Protein AF-U3TXW0-F1 (afdb_monomer)

pLDDT: mean 91.34, std 7.88, range [58.88, 98.5]

Foldseek 3Di:
DVLLVVLLVVLVVLLVVQVVCVVVVNHDPCLNVVSVVVSVVSVVVVVVVVVVVLVVQVVVCVVVVHPTDDDDDPDDDPLLLCLLPDFDADLVQQPQLVVQVVCCVVPPPPSNVVSLVVLRVLSVVLSVLLVVLVVVLVVLVVVLVVLVVQLVVLVCCVPPVVNHDSVSNVVSSVSNSVSVVVSVVSVVSSSVSSVSSCNSRSNNCVSVVQDQPQDPNDGHHD

Secondary structure (DSSP, 8-state):
-HHHHHHHHHHHHHHHHHHHHHHTTSS-HHHHHHHHHHHHHHHHHHHHHHHHHHHHHHHHHHHHT-S-------PPPGGGTTHHHHPPP-TTT-HHHHHHHHHHTTS-THHHHHHHHHHHHHHHHHHHHHHHHHHHHHHHHHHHHHHHHHHHHHHHIIIIIS-S-HHHHHHHHHHHHHHHHHHHHHHHHHHHHHHHHHHHHT-HHHHTT-TT-EETTEE---

Mean predicted aligned error: 5.78 Å

Radius of gyration: 25.07 Å; Cα contacts (8 Å, |Δi|>4): 205; chains: 1; bounding box: 58×26×70 Å

Structure (mmCIF, N/CA/C/O backbone):
data_AF-U3TXW0-F1
#
_entry.id   AF-U3TXW0-F1
#
loop_
_atom_site.group_PDB
_atom_site.id
_atom_site.type_symbol
_atom_site.label_atom_id
_atom_site.label_alt_id
_atom_site.label_comp_id
_atom_site.label_asym_id
_atom_site.label_entity_id
_atom_site.label_seq_id
_atom_site.pdbx_PDB_ins_code
_atom_site.Cartn_x
_atom_site.Cartn_y
_atom_site.Cartn_z
_atom_site.occupancy
_atom_site.B_iso_or_equiv
_atom_site.auth_seq_id
_atom_site.auth_comp_id
_atom_site.auth_asym_id
_atom_site.auth_atom_id
_atom_site.pdbx_PDB_model_num
ATOM 1 N N . MET A 1 1 ? -9.239 -1.341 -1.194 1.00 90.56 1 MET A N 1
ATOM 2 C CA . MET A 1 1 ? -10.640 -1.745 -0.936 1.00 90.56 1 MET A CA 1
ATOM 3 C C . MET A 1 1 ? -10.793 -2.518 0.363 1.00 90.56 1 MET A C 1
ATOM 5 O O . MET A 1 1 ? -11.417 -1.974 1.257 1.00 90.56 1 MET A O 1
ATOM 9 N N . LYS A 1 2 ? -10.197 -3.714 0.514 1.00 93.62 2 LYS A N 1
ATOM 10 C CA . LYS A 1 2 ? -10.373 -4.548 1.722 1.00 93.62 2 LYS A CA 1
ATOM 11 C C . LYS A 1 2 ? -10.120 -3.799 3.040 1.00 93.62 2 LYS A C 1
ATOM 13 O O . LYS A 1 2 ? -10.985 -3.800 3.895 1.00 93.62 2 LYS A O 1
ATOM 18 N N . ILE A 1 3 ? -9.003 -3.076 3.156 1.00 96.81 3 ILE A N 1
ATOM 19 C CA . ILE A 1 3 ? -8.670 -2.310 4.374 1.00 96.81 3 ILE A CA 1
ATOM 20 C C . ILE A 1 3 ? -9.749 -1.261 4.711 1.00 96.81 3 ILE A C 1
ATOM 22 O O . ILE A 1 3 ? -10.142 -1.152 5.863 1.00 96.81 3 ILE A O 1
ATOM 26 N N . ALA A 1 4 ? -10.279 -0.538 3.719 1.00 97.25 4 ALA A N 1
ATOM 27 C CA . ALA A 1 4 ? -11.351 0.441 3.938 1.00 97.25 4 ALA A CA 1
ATOM 28 C C . ALA A 1 4 ? -12.678 -0.221 4.350 1.00 97.25 4 ALA A C 1
ATOM 30 O O . ALA A 1 4 ? -13.396 0.302 5.196 1.00 97.25 4 ALA A O 1
ATOM 31 N N . GLN A 1 5 ? -12.986 -1.390 3.779 1.00 97.56 5 GLN A N 1
ATOM 32 C CA . GLN A 1 5 ? -14.159 -2.180 4.156 1.00 97.56 5 GLN A CA 1
ATOM 33 C C . GLN A 1 5 ? -14.047 -2.692 5.598 1.00 97.56 5 GLN A C 1
ATOM 35 O O . GLN A 1 5 ? -15.003 -2.598 6.367 1.00 97.56 5 GLN A O 1
ATOM 40 N N . ASP A 1 6 ? -12.869 -3.202 5.962 1.00 97.94 6 ASP A N 1
ATOM 41 C CA . ASP A 1 6 ? -12.565 -3.673 7.310 1.00 97.94 6 ASP A CA 1
ATOM 42 C C . ASP A 1 6 ? -12.688 -2.516 8.319 1.00 97.94 6 ASP A C 1
ATOM 44 O O . ASP A 1 6 ? -13.291 -2.705 9.371 1.00 97.94 6 ASP A O 1
ATOM 48 N N . GLN A 1 7 ? -12.200 -1.312 7.979 1.00 98.00 7 GLN A N 1
ATOM 49 C CA . GLN A 1 7 ? -12.297 -0.122 8.838 1.00 98.00 7 GLN A CA 1
ATOM 50 C C . GLN A 1 7 ? -13.744 0.276 9.092 1.00 98.00 7 GLN A C 1
ATOM 52 O O . GLN A 1 7 ? -14.144 0.482 10.235 1.00 98.00 7 GLN A O 1
ATOM 57 N N . LEU A 1 8 ? -14.541 0.357 8.025 1.00 98.06 8 LEU A N 1
ATOM 58 C CA . LEU A 1 8 ? -15.955 0.686 8.138 1.00 98.06 8 LEU A CA 1
ATOM 59 C C . LEU A 1 8 ? -16.691 -0.355 8.988 1.00 98.06 8 LEU A C 1
ATOM 61 O O . LEU A 1 8 ? -17.508 0.006 9.829 1.00 98.06 8 LEU A O 1
ATOM 65 N N . THR A 1 9 ? -16.378 -1.637 8.798 1.00 98.12 9 THR A N 1
ATOM 66 C CA . THR A 1 9 ? -16.984 -2.733 9.565 1.00 98.12 9 THR A CA 1
ATOM 67 C C . THR A 1 9 ? -16.633 -2.635 11.047 1.00 98.12 9 THR A C 1
ATOM 69 O O . THR A 1 9 ? -17.512 -2.784 11.892 1.00 98.12 9 THR A O 1
ATOM 72 N N . ALA A 1 10 ? -15.367 -2.376 11.374 1.00 96.25 10 ALA A N 1
ATOM 73 C CA . ALA A 1 10 ? -14.920 -2.272 12.755 1.00 96.25 10 ALA A CA 1
ATOM 74 C C . ALA A 1 10 ? -15.529 -1.053 13.466 1.00 96.25 10 ALA A C 1
ATOM 76 O O . ALA A 1 10 ? -16.100 -1.199 14.544 1.00 96.25 10 ALA A O 1
ATOM 77 N N . LEU A 1 11 ? -15.523 0.118 12.820 1.00 97.25 11 LEU A N 1
ATOM 78 C CA . LEU A 1 11 ? -16.162 1.323 13.357 1.00 97.25 11 LEU A CA 1
ATOM 79 C C . LEU A 1 11 ? -17.678 1.166 13.505 1.00 97.25 11 LEU A C 1
ATOM 81 O O . LEU A 1 11 ? -18.230 1.634 14.494 1.00 97.25 11 LEU A O 1
ATOM 85 N N . SER A 1 12 ? -18.345 0.478 12.572 1.00 97.38 12 SER A N 1
ATOM 86 C CA . SER A 1 12 ? -19.791 0.227 12.672 1.00 97.38 12 SER A CA 1
ATOM 87 C C . SER A 1 12 ? -20.127 -0.596 13.915 1.00 97.38 12 SER A C 1
ATOM 89 O O . SER A 1 12 ? -21.017 -0.213 14.664 1.00 97.38 12 SER A O 1
ATOM 91 N N . LYS A 1 13 ? -19.352 -1.654 14.198 1.00 95.44 13 LYS A N 1
ATOM 92 C CA . LYS A 1 13 ? -19.524 -2.469 15.414 1.00 95.44 13 LYS A CA 1
ATOM 93 C C . LYS A 1 13 ? -19.327 -1.656 16.694 1.00 95.44 13 LYS A C 1
ATOM 95 O O . LYS A 1 13 ? -20.088 -1.816 17.642 1.00 95.44 13 LYS A O 1
ATOM 100 N N . ILE A 1 14 ? -18.314 -0.786 16.721 1.00 94.19 14 ILE A N 1
ATOM 101 C CA . ILE A 1 14 ? -18.078 0.114 17.858 1.00 94.19 14 ILE A CA 1
ATOM 102 C C . ILE A 1 14 ? -19.248 1.100 18.009 1.00 94.19 14 ILE A C 1
ATOM 104 O O . ILE A 1 14 ? -19.693 1.353 19.124 1.00 94.19 14 ILE A O 1
ATOM 108 N N . GLY A 1 15 ? -19.780 1.617 16.898 1.00 94.56 15 GLY A N 1
ATOM 109 C CA . GLY A 1 15 ? -20.927 2.527 16.891 1.00 94.56 15 GLY A CA 1
ATOM 110 C C . GLY A 1 15 ? -22.220 1.891 17.390 1.00 94.56 15 GLY A C 1
ATOM 111 O O . GLY A 1 15 ? -22.927 2.514 18.176 1.00 94.56 15 GLY A O 1
ATOM 112 N N . ASP A 1 16 ? -22.512 0.652 16.988 1.00 94.25 16 ASP A N 1
ATOM 113 C CA . ASP A 1 16 ? -23.687 -0.091 17.465 1.00 94.25 16 ASP A CA 1
ATOM 114 C C . ASP A 1 16 ? -23.653 -0.246 18.989 1.00 94.25 16 ASP A C 1
ATOM 116 O O . ASP A 1 16 ? -24.626 0.059 19.678 1.00 94.25 16 ASP A O 1
ATOM 120 N N . LEU A 1 17 ? -22.491 -0.622 19.522 1.00 91.94 17 LEU A N 1
ATOM 121 C CA . LEU A 1 17 ? -22.266 -0.736 20.956 1.00 91.94 17 LEU A CA 1
ATOM 122 C C . LEU A 1 17 ? -22.384 0.615 21.681 1.00 91.94 17 LEU A C 1
ATOM 124 O O . LEU A 1 17 ? -22.991 0.692 22.748 1.00 91.94 17 LEU A O 1
ATOM 128 N N . ALA A 1 18 ? -21.796 1.678 21.127 1.00 91.31 18 ALA A N 1
ATOM 129 C CA . ALA A 1 18 ? -21.840 3.008 21.728 1.00 91.31 18 ALA A CA 1
ATOM 130 C C . ALA A 1 18 ? -23.278 3.547 21.814 1.00 91.31 18 ALA A C 1
ATOM 132 O O . ALA A 1 18 ? -23.652 4.122 22.837 1.00 91.31 18 ALA A O 1
ATOM 133 N N . ARG A 1 19 ? -24.096 3.315 20.776 1.00 93.06 19 ARG A N 1
ATOM 134 C CA . ARG A 1 19 ? -25.529 3.646 20.773 1.00 93.06 19 ARG A CA 1
ATOM 135 C C . ARG A 1 19 ? -26.300 2.843 21.807 1.00 93.06 19 ARG A C 1
ATOM 137 O O . ARG A 1 19 ? -26.992 3.444 22.619 1.00 93.06 19 ARG A O 1
ATOM 144 N N . GLN A 1 20 ? -26.116 1.524 21.834 1.00 93.00 20 GLN A N 1
ATOM 145 C CA . GLN A 1 20 ? -26.787 0.665 22.808 1.00 93.00 20 GLN A CA 1
ATOM 146 C C . GLN A 1 20 ? -26.505 1.129 24.245 1.00 93.00 20 GLN A C 1
ATOM 148 O O . GLN A 1 20 ? -27.422 1.337 25.034 1.00 93.00 20 GLN A O 1
ATOM 153 N N . ARG A 1 21 ? -25.236 1.385 24.580 1.00 90.69 21 ARG A N 1
ATOM 154 C CA . ARG A 1 21 ? -24.867 1.876 25.914 1.00 90.69 21 ARG A CA 1
ATOM 155 C C . ARG A 1 21 ? -25.435 3.259 26.211 1.00 90.69 21 ARG A C 1
ATOM 157 O O . ARG A 1 21 ? -25.703 3.559 27.369 1.00 90.69 21 ARG A O 1
ATOM 164 N N . ASN A 1 22 ? -25.586 4.118 25.205 1.00 91.38 22 ASN A N 1
ATOM 165 C CA . ASN A 1 22 ? -26.225 5.415 25.388 1.00 91.38 22 ASN A CA 1
ATOM 166 C C . ASN A 1 22 ? -27.723 5.271 25.698 1.00 91.38 22 ASN A C 1
ATOM 168 O O . ASN A 1 22 ? -28.202 5.913 26.630 1.00 91.38 22 ASN A O 1
ATOM 172 N N . GLU A 1 23 ? -28.427 4.397 24.978 1.00 93.19 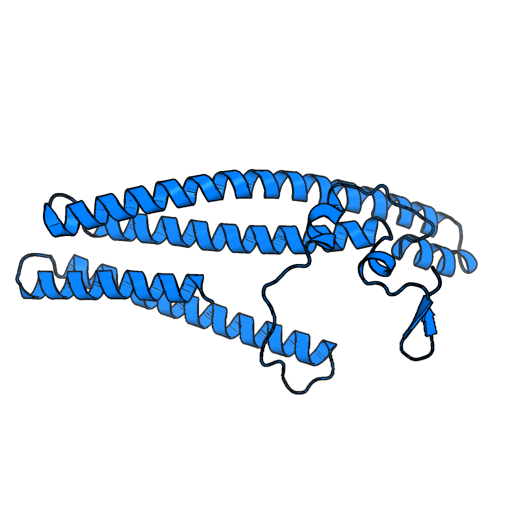23 GLU A N 1
ATOM 173 C CA . GLU A 1 23 ? -29.840 4.073 25.218 1.00 93.19 23 GLU A CA 1
ATOM 174 C C . GLU A 1 23 ? -30.058 3.454 26.609 1.00 93.19 23 GLU A C 1
ATOM 176 O O . GLU A 1 23 ? -31.046 3.749 27.277 1.00 93.19 23 GLU A O 1
ATOM 181 N N . GLU A 1 24 ? -29.093 2.666 27.088 1.00 92.44 24 GLU A N 1
ATOM 182 C CA . GLU A 1 24 ? -29.060 2.095 28.442 1.00 92.44 24 GLU A CA 1
ATOM 183 C C . GLU A 1 24 ? -28.613 3.103 29.527 1.00 92.44 24 GLU A C 1
ATOM 185 O O . GLU A 1 24 ? -28.569 2.766 30.710 1.00 92.44 24 GLU A O 1
ATOM 190 N N . GLY A 1 25 ? -28.255 4.340 29.158 1.00 89.25 25 GLY A N 1
ATOM 191 C CA . GLY A 1 25 ? -27.769 5.376 30.082 1.00 89.25 25 GLY A CA 1
ATOM 192 C C . GLY A 1 25 ? -26.336 5.164 30.599 1.00 89.25 25 GLY A C 1
ATOM 193 O O . GLY A 1 25 ? -25.880 5.892 31.479 1.00 89.25 25 GLY A O 1
ATOM 194 N N . ALA A 1 26 ? -25.608 4.191 30.050 1.00 85.94 26 ALA A N 1
ATOM 195 C CA . ALA A 1 26 ? -24.251 3.793 30.428 1.00 85.94 26 ALA A CA 1
ATOM 196 C C . ALA A 1 26 ? -23.133 4.463 29.597 1.00 85.94 26 ALA A C 1
ATOM 198 O O . ALA A 1 26 ? -21.948 4.171 29.805 1.00 85.94 26 ALA A O 1
ATOM 199 N N . ALA A 1 27 ? -23.485 5.319 28.632 1.00 85.56 27 ALA A N 1
ATOM 200 C CA . ALA A 1 27 ? -22.563 6.123 27.825 1.00 85.56 27 ALA A CA 1
ATOM 201 C C . ALA A 1 27 ? -23.184 7.472 27.428 1.00 85.56 27 ALA A C 1
ATOM 203 O O . ALA A 1 27 ? -24.406 7.641 27.419 1.00 85.56 27 ALA A O 1
ATOM 204 N N . SER A 1 28 ? -22.345 8.447 27.072 1.00 89.06 28 SER A N 1
ATOM 205 C CA . SER A 1 28 ? -22.815 9.785 26.705 1.00 89.06 28 SER A CA 1
ATOM 206 C C . SER A 1 28 ? -23.303 9.856 25.25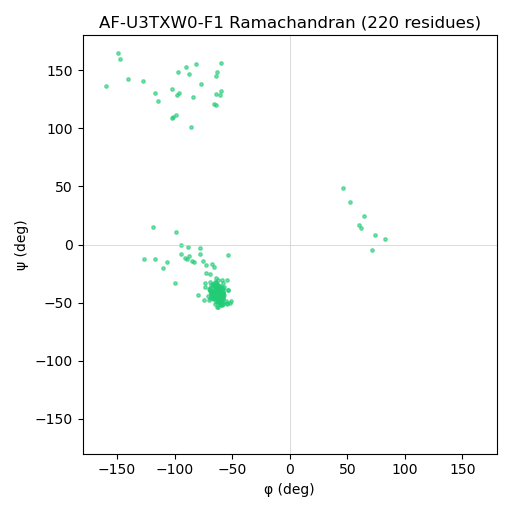2 1.00 89.06 28 SER A C 1
ATOM 208 O O . SER A 1 28 ? -22.844 9.111 24.389 1.00 89.06 28 SER A O 1
ATOM 210 N N . LEU A 1 29 ? -24.189 10.810 24.944 1.00 91.06 29 LEU A N 1
ATOM 211 C CA . LEU A 1 29 ? -24.600 11.075 23.555 1.00 91.06 29 LEU A CA 1
ATOM 212 C C . LEU A 1 29 ? -23.414 11.566 22.700 1.00 91.06 29 LEU A C 1
ATOM 214 O O . LEU A 1 29 ? -23.350 11.327 21.493 1.00 91.06 29 LEU A O 1
ATOM 218 N N . SER A 1 30 ? -22.450 12.233 23.339 1.00 91.12 30 SER A N 1
ATOM 219 C CA . SER A 1 30 ? -21.196 12.660 22.711 1.00 91.12 30 SER A CA 1
ATOM 220 C C . SER A 1 30 ? -20.404 11.466 22.170 1.00 91.12 30 SER A C 1
ATOM 222 O O . SER A 1 30 ? -19.931 11.508 21.040 1.00 91.12 30 SER A O 1
ATOM 224 N N . ASP A 1 31 ? -20.325 10.370 22.925 1.00 90.50 31 ASP A N 1
ATOM 225 C CA . ASP A 1 31 ? -19.631 9.150 22.500 1.00 90.50 31 ASP A CA 1
ATOM 226 C C . ASP A 1 31 ? -20.265 8.537 21.238 1.00 90.50 31 ASP A C 1
ATOM 228 O O . ASP A 1 31 ? -19.560 8.179 20.287 1.00 90.50 31 ASP A O 1
ATOM 232 N N . ALA A 1 32 ? -21.601 8.476 21.191 1.00 90.94 32 ALA A N 1
ATOM 233 C CA . ALA A 1 32 ? -22.340 7.978 20.031 1.00 90.94 32 ALA A CA 1
ATOM 234 C C . ALA A 1 32 ? -22.096 8.860 18.793 1.00 90.94 32 ALA A C 1
ATOM 236 O O . ALA A 1 32 ? -21.617 8.384 17.763 1.00 90.94 32 ALA A O 1
ATOM 237 N N . THR A 1 33 ? -22.325 10.169 18.923 1.00 94.56 33 THR A N 1
ATOM 238 C CA . THR A 1 33 ? -22.168 11.129 17.814 1.00 94.56 33 THR A CA 1
ATOM 239 C C . THR A 1 33 ? -20.729 11.245 17.299 1.00 94.56 33 THR A C 1
ATOM 241 O O . THR A 1 33 ? -20.515 11.366 16.091 1.00 94.56 33 THR A O 1
ATOM 244 N N . GLN A 1 34 ? -19.719 11.149 18.170 1.00 93.50 34 GLN A N 1
ATOM 245 C CA . GLN A 1 34 ? -18.313 11.105 17.752 1.00 93.50 34 GLN A CA 1
ATOM 246 C C . GLN A 1 34 ? -17.987 9.847 16.944 1.00 93.50 34 GLN A C 1
ATOM 248 O O . GLN A 1 34 ? -17.201 9.903 15.993 1.00 93.50 34 GLN A O 1
ATOM 253 N N . THR A 1 35 ? -18.576 8.710 17.313 1.00 94.44 35 THR A N 1
ATOM 254 C CA . THR A 1 35 ? -18.380 7.452 16.586 1.00 94.44 35 THR A CA 1
ATOM 255 C C . THR A 1 35 ? -19.024 7.514 15.207 1.00 94.44 35 THR A C 1
ATOM 257 O O . THR A 1 35 ? -18.386 7.149 14.218 1.00 94.44 35 THR A O 1
ATOM 260 N N . ASP A 1 36 ? -20.233 8.068 15.118 1.00 96.19 36 ASP A N 1
ATOM 261 C CA . ASP A 1 36 ? -20.941 8.267 13.850 1.00 96.19 36 ASP A CA 1
ATOM 262 C C . ASP A 1 36 ? -20.154 9.156 12.883 1.00 96.19 36 ASP A C 1
ATOM 264 O O . ASP A 1 36 ? -19.997 8.811 11.709 1.00 96.19 36 ASP A O 1
ATOM 268 N N . ALA A 1 37 ? -19.541 10.236 13.377 1.00 97.00 37 ALA A N 1
ATOM 269 C CA . ALA A 1 37 ? -18.664 11.074 12.561 1.00 97.00 37 ALA A CA 1
ATOM 270 C C . ALA A 1 37 ? -17.485 10.283 11.953 1.00 97.00 37 ALA A C 1
ATOM 272 O O . ALA A 1 37 ? -17.113 10.496 10.795 1.00 97.00 37 ALA A O 1
ATOM 273 N N . ARG A 1 38 ? -16.906 9.329 12.697 1.00 97.56 38 ARG A N 1
ATOM 274 C CA . ARG A 1 38 ? -15.822 8.465 12.191 1.00 97.56 38 ARG A CA 1
ATOM 275 C C . ARG A 1 38 ? -16.324 7.420 11.197 1.00 97.56 38 ARG A C 1
ATOM 277 O O . ARG A 1 38 ? -15.622 7.146 10.223 1.00 97.56 38 ARG A O 1
ATOM 284 N N . ILE A 1 39 ? -17.519 6.865 11.407 1.00 98.38 39 ILE A N 1
ATOM 285 C CA . ILE A 1 39 ? -18.169 5.944 10.460 1.00 98.38 39 ILE A CA 1
ATOM 286 C C . ILE A 1 39 ? -18.375 6.641 9.113 1.00 98.38 39 ILE A C 1
ATOM 288 O O . ILE A 1 39 ? -17.981 6.096 8.080 1.00 98.38 39 ILE A O 1
ATOM 292 N N . GLU A 1 40 ? -18.907 7.864 9.111 1.00 98.06 40 GLU A N 1
ATOM 293 C CA . GLU A 1 40 ? -19.121 8.631 7.878 1.00 98.06 40 GLU A CA 1
ATOM 294 C C . GLU A 1 40 ? -17.802 9.037 7.201 1.00 98.06 40 GLU A C 1
ATOM 296 O O . GLU A 1 40 ? -17.676 8.986 5.969 1.00 98.06 40 GLU A O 1
ATOM 301 N N . GLY A 1 41 ? -16.759 9.313 7.990 1.00 97.88 41 GLY A N 1
ATOM 302 C CA . GLY A 1 41 ? -15.392 9.450 7.485 1.00 97.88 41 GLY A CA 1
ATOM 303 C C . GLY A 1 41 ? -14.901 8.188 6.764 1.00 97.88 41 GLY A C 1
ATOM 304 O O . GLY A 1 41 ? -14.459 8.256 5.614 1.00 97.88 41 GLY A O 1
ATOM 305 N N . ALA A 1 42 ? -15.042 7.013 7.384 1.00 98.00 42 ALA A N 1
ATOM 306 C CA . ALA A 1 42 ? -14.647 5.739 6.781 1.00 98.00 42 ALA A CA 1
ATOM 307 C C . ALA A 1 42 ? -15.470 5.400 5.525 1.00 98.00 42 ALA A C 1
ATOM 309 O O . ALA A 1 42 ? -14.932 4.881 4.541 1.00 98.00 42 ALA A O 1
ATOM 310 N N . ARG A 1 43 ? -16.763 5.743 5.514 1.00 98.31 43 ARG A N 1
ATOM 311 C CA . ARG A 1 43 ? -17.663 5.585 4.361 1.00 98.31 43 ARG A CA 1
ATOM 312 C C . ARG A 1 43 ? -17.215 6.458 3.181 1.00 98.31 43 ARG A C 1
ATOM 314 O O . ARG A 1 43 ? -17.182 6.000 2.032 1.00 98.31 43 ARG A O 1
ATOM 321 N N . THR A 1 44 ? -16.765 7.678 3.472 1.00 98.25 44 THR A N 1
ATOM 322 C CA . THR A 1 44 ? -16.145 8.580 2.491 1.00 98.25 44 THR A CA 1
ATOM 323 C C . THR A 1 44 ? -14.855 7.982 1.928 1.00 98.25 44 THR A C 1
ATOM 325 O O . THR A 1 44 ? -14.699 7.885 0.709 1.00 98.25 44 THR A O 1
ATOM 328 N N . THR A 1 45 ? -13.953 7.502 2.789 1.00 96.56 45 THR A N 1
ATOM 329 C CA . THR A 1 45 ? -12.704 6.846 2.372 1.00 96.56 45 THR A CA 1
ATOM 330 C C . THR A 1 45 ? -12.964 5.627 1.481 1.00 96.56 45 THR A C 1
ATOM 332 O O . THR A 1 45 ? -12.325 5.470 0.438 1.00 96.56 45 THR A O 1
ATOM 335 N N . LEU A 1 46 ? -13.935 4.778 1.832 1.00 97.50 46 LEU A N 1
ATOM 336 C CA . LEU A 1 46 ? -14.324 3.626 1.013 1.00 97.50 46 LEU A CA 1
ATOM 337 C C . LEU A 1 46 ? -14.779 4.055 -0.390 1.00 97.50 46 LEU A C 1
ATOM 339 O O . LEU A 1 46 ? -14.337 3.482 -1.389 1.00 97.50 46 LEU A O 1
ATOM 343 N N . THR A 1 47 ? -15.605 5.097 -0.467 1.00 97.88 47 THR A N 1
ATOM 344 C CA . THR A 1 47 ? -16.101 5.652 -1.734 1.00 97.88 47 THR A CA 1
ATOM 345 C C . THR A 1 47 ? -14.958 6.199 -2.596 1.00 97.88 47 THR A C 1
ATOM 347 O O . THR A 1 47 ? -14.892 5.916 -3.795 1.00 97.88 47 THR A O 1
ATOM 350 N N . GLN A 1 48 ? -13.997 6.908 -1.997 1.00 96.69 48 GLN A N 1
ATOM 351 C CA . GLN A 1 48 ? -12.809 7.414 -2.696 1.00 96.69 48 GLN A CA 1
ATOM 352 C C . GLN A 1 48 ? -11.944 6.282 -3.274 1.00 96.69 48 GLN A C 1
ATOM 354 O O . GLN A 1 48 ? -11.484 6.361 -4.422 1.00 96.69 48 GLN A O 1
ATOM 359 N N . TYR A 1 49 ? -11.743 5.199 -2.518 1.00 95.19 49 TYR A N 1
ATOM 360 C CA . TYR A 1 49 ? -11.009 4.034 -3.015 1.00 95.19 49 TYR A CA 1
ATOM 361 C C . TYR A 1 49 ? -11.771 3.285 -4.110 1.00 95.19 49 TYR A C 1
ATOM 363 O O . TYR A 1 49 ? -11.140 2.813 -5.058 1.00 95.19 49 TYR A O 1
ATOM 371 N N . GLN A 1 50 ? -13.103 3.217 -4.036 1.00 95.62 50 GLN A N 1
ATOM 372 C CA . GLN A 1 50 ? -13.920 2.626 -5.096 1.00 95.62 50 GLN A CA 1
ATOM 373 C C . GLN A 1 50 ? -13.803 3.428 -6.398 1.00 95.62 50 GLN A C 1
ATOM 375 O O . GLN A 1 50 ? -13.579 2.851 -7.464 1.00 95.62 50 GLN A O 1
ATOM 380 N N . ALA A 1 51 ? -13.889 4.757 -6.315 1.00 96.38 51 ALA A N 1
ATOM 381 C CA . ALA A 1 51 ? -13.699 5.638 -7.464 1.00 96.38 51 ALA A CA 1
ATOM 382 C C . ALA A 1 51 ? -12.294 5.483 -8.070 1.00 96.38 51 ALA A C 1
ATOM 384 O O . ALA A 1 51 ? -12.144 5.385 -9.289 1.00 96.38 51 ALA A O 1
ATOM 385 N N . SER A 1 52 ? -11.266 5.383 -7.223 1.00 94.25 52 SER A N 1
ATOM 386 C CA . SER A 1 52 ? -9.888 5.153 -7.668 1.00 94.25 52 SER A CA 1
ATOM 387 C C . SER A 1 52 ? -9.732 3.799 -8.363 1.00 94.25 52 SER A C 1
ATOM 389 O O . SER A 1 52 ? -9.133 3.732 -9.431 1.00 94.25 52 SER A O 1
ATOM 391 N N . LEU A 1 53 ? -10.315 2.724 -7.821 1.00 93.12 53 LEU A N 1
ATOM 392 C CA . LEU A 1 53 ? -10.308 1.403 -8.456 1.00 93.12 53 LEU A CA 1
ATOM 393 C C . LEU A 1 53 ? -10.978 1.433 -9.835 1.00 93.12 53 LEU A C 1
ATOM 395 O O . LEU A 1 53 ? -10.444 0.866 -10.788 1.00 93.12 53 LEU A O 1
ATOM 399 N N . ASN A 1 54 ? -12.126 2.102 -9.948 1.00 93.69 54 ASN A N 1
ATOM 400 C CA . ASN A 1 54 ? -12.828 2.251 -11.221 1.00 93.69 54 ASN A CA 1
ATOM 401 C C . ASN A 1 54 ? -11.961 2.997 -12.244 1.00 93.69 54 ASN A C 1
ATOM 403 O O . ASN A 1 54 ? -11.845 2.549 -13.384 1.00 93.69 54 ASN A O 1
ATOM 407 N N . ARG A 1 55 ? -11.283 4.071 -11.818 1.00 94.75 55 ARG A N 1
ATOM 408 C CA . ARG A 1 55 ? -10.334 4.817 -12.655 1.00 94.75 55 ARG A CA 1
ATOM 409 C C . ARG A 1 55 ? -9.194 3.924 -13.144 1.00 94.75 55 ARG A C 1
ATOM 411 O O . ARG A 1 55 ? -8.974 3.841 -14.345 1.00 94.75 55 ARG A O 1
ATOM 418 N N . TRP A 1 56 ? -8.514 3.210 -12.246 1.00 93.75 56 TRP A N 1
ATOM 419 C CA . TRP A 1 56 ? -7.395 2.334 -12.615 1.00 93.75 56 TRP A CA 1
ATOM 420 C C . TRP A 1 56 ? -7.817 1.193 -13.547 1.00 93.75 56 TRP A C 1
ATOM 422 O O . TRP A 1 56 ? -7.082 0.850 -14.470 1.00 93.75 56 TRP A O 1
ATOM 432 N N . ARG A 1 57 ? -9.020 0.636 -13.360 1.00 94.38 57 ARG A N 1
ATOM 433 C CA . ARG A 1 57 ? -9.584 -0.366 -14.277 1.00 94.38 57 ARG A CA 1
ATOM 434 C C . ARG A 1 57 ? -9.868 0.205 -15.660 1.00 94.38 57 ARG A C 1
ATOM 436 O O . ARG A 1 57 ? -9.596 -0.483 -16.636 1.00 94.38 57 ARG A O 1
ATOM 443 N N . ALA A 1 58 ? -10.382 1.431 -15.750 1.00 94.38 58 ALA A N 1
ATOM 444 C CA . ALA A 1 58 ? -10.606 2.102 -17.028 1.00 94.38 58 ALA A CA 1
ATOM 445 C C . ALA A 1 58 ? -9.282 2.402 -17.749 1.00 94.38 58 ALA A C 1
ATOM 447 O O . ALA A 1 58 ? -9.155 2.123 -18.939 1.00 94.38 58 ALA A O 1
ATOM 448 N N . THR A 1 59 ? -8.266 2.877 -17.021 1.00 95.69 59 THR A N 1
ATOM 449 C CA . THR A 1 59 ? -6.914 3.068 -17.565 1.00 95.69 59 THR A CA 1
ATOM 450 C C . THR A 1 59 ? -6.340 1.756 -18.101 1.00 95.69 59 THR A C 1
ATOM 452 O O . THR A 1 59 ? -5.856 1.710 -19.228 1.00 95.69 59 THR A O 1
ATOM 455 N N . LEU A 1 60 ? -6.446 0.665 -17.335 1.00 94.62 60 LEU A N 1
ATOM 456 C CA . LEU A 1 60 ? -5.972 -0.648 -17.772 1.00 94.62 60 LEU A CA 1
ATOM 457 C C . LEU A 1 60 ? -6.759 -1.177 -18.981 1.00 94.62 60 LEU A C 1
ATOM 459 O O . LEU A 1 60 ? -6.164 -1.727 -19.899 1.00 94.62 60 LEU A O 1
ATOM 463 N N . ALA A 1 61 ? -8.080 -0.991 -19.004 1.00 94.50 61 ALA A N 1
ATOM 464 C CA . ALA A 1 61 ? -8.922 -1.366 -20.138 1.00 94.50 61 ALA A CA 1
ATOM 465 C C . ALA A 1 61 ? -8.480 -0.649 -21.425 1.00 94.50 61 ALA A C 1
ATOM 467 O O . ALA A 1 61 ? -8.351 -1.296 -22.462 1.00 94.50 61 ALA A O 1
ATOM 468 N N . SER A 1 62 ? -8.145 0.643 -21.327 1.00 95.12 62 SER A N 1
ATOM 469 C CA . SER A 1 62 ? -7.582 1.430 -22.431 1.00 95.12 62 SER A CA 1
ATOM 470 C C . SER A 1 62 ? -6.254 0.853 -22.932 1.00 95.12 62 SER A C 1
ATOM 472 O O . SER A 1 62 ? -6.103 0.617 -24.129 1.00 95.12 62 SER A O 1
ATOM 474 N N . TYR A 1 63 ? -5.320 0.522 -22.031 1.00 93.56 63 TYR A N 1
ATOM 475 C CA . TYR A 1 63 ? -4.040 -0.088 -22.419 1.00 93.56 63 TYR A CA 1
ATOM 476 C C . TYR A 1 63 ? -4.180 -1.471 -23.062 1.00 93.56 63 TYR A C 1
ATOM 478 O O . TYR A 1 63 ? -3.383 -1.823 -23.927 1.00 93.56 63 TYR A O 1
ATOM 486 N N . LEU A 1 64 ? -5.181 -2.254 -22.657 1.00 92.62 64 LEU A N 1
ATOM 487 C CA . LEU A 1 64 ? -5.431 -3.591 -23.203 1.00 92.62 64 LEU A CA 1
ATOM 488 C C . LEU A 1 64 ? -6.323 -3.579 -24.456 1.00 92.62 64 LEU A C 1
ATOM 490 O O . LEU A 1 64 ? -6.494 -4.622 -25.085 1.00 92.62 64 LEU A O 1
ATOM 494 N N . GLY A 1 65 ? -6.926 -2.438 -24.805 1.00 93.31 65 GLY A N 1
ATOM 495 C CA . GLY A 1 65 ? -7.950 -2.360 -25.851 1.00 93.31 65 GLY A CA 1
ATOM 496 C C . GLY A 1 65 ? -9.225 -3.138 -25.506 1.00 93.31 65 GLY A C 1
ATOM 497 O O . GLY A 1 65 ? -9.936 -3.600 -26.396 1.00 93.31 65 GLY A O 1
ATOM 498 N N . TRP A 1 66 ? -9.501 -3.344 -24.217 1.00 93.38 66 TRP A N 1
ATOM 499 C CA . TRP A 1 66 ? -10.671 -4.085 -23.746 1.00 93.38 66 TRP A CA 1
ATOM 500 C C . TRP A 1 66 ? -11.805 -3.131 -23.375 1.00 93.38 66 TRP A C 1
ATOM 502 O O . TRP A 1 66 ? -11.548 -2.048 -22.853 1.00 93.38 66 TRP A O 1
ATOM 512 N N . PRO A 1 67 ? -13.075 -3.538 -23.547 1.00 90.25 67 PRO A N 1
ATOM 513 C CA . PRO A 1 67 ? -14.205 -2.706 -23.146 1.00 90.25 67 PRO A CA 1
ATOM 514 C C . PRO A 1 67 ? -14.318 -2.573 -21.620 1.00 90.25 67 PRO A C 1
ATOM 516 O O . PRO A 1 67 ? -14.777 -1.551 -21.116 1.00 90.25 67 PRO A O 1
ATOM 519 N N . LEU A 1 68 ? -13.921 -3.606 -20.866 1.00 92.00 68 LEU A N 1
ATOM 520 C CA . LEU A 1 68 ? -14.015 -3.620 -19.408 1.00 92.00 68 LEU A CA 1
ATOM 521 C C . LEU A 1 68 ? -13.065 -4.647 -18.784 1.00 92.00 68 LEU A C 1
ATOM 523 O O . LEU A 1 68 ? -13.046 -5.812 -19.179 1.00 92.00 68 LEU A O 1
ATOM 527 N N . VAL A 1 69 ? -12.374 -4.249 -17.714 1.00 91.38 69 VAL A N 1
ATOM 528 C CA . VAL A 1 69 ? -11.608 -5.160 -16.850 1.00 91.38 69 VAL A CA 1
ATOM 529 C C . VAL A 1 69 ? -12.399 -5.444 -15.571 1.00 91.38 69 VAL A C 1
ATOM 531 O O . VAL A 1 69 ? -12.538 -4.577 -14.707 1.00 91.38 69 VAL A O 1
ATOM 534 N N . LYS A 1 70 ? -12.913 -6.674 -15.427 1.00 86.25 70 LYS A N 1
ATOM 535 C CA . LYS A 1 70 ? -13.733 -7.073 -14.264 1.00 86.25 70 LYS A CA 1
ATOM 536 C C . LYS A 1 70 ? -12.904 -7.399 -13.017 1.00 86.25 70 LYS A C 1
ATOM 538 O O . LYS A 1 70 ? -13.268 -6.994 -11.913 1.00 86.25 70 LYS A O 1
ATOM 543 N N . LYS A 1 71 ? -11.795 -8.129 -13.170 1.00 86.50 71 LYS A N 1
ATOM 544 C CA . LYS A 1 71 ? -10.947 -8.582 -12.057 1.00 86.50 71 LYS A CA 1
ATOM 545 C C . LYS A 1 71 ? -9.472 -8.477 -12.431 1.00 86.50 71 LYS A C 1
ATOM 547 O O . LYS A 1 71 ? -9.101 -8.762 -13.562 1.00 86.50 71 LYS A O 1
ATOM 552 N N . VAL A 1 72 ? -8.662 -8.091 -11.451 1.00 87.44 72 VAL A N 1
ATOM 553 C CA . VAL A 1 72 ? -7.198 -8.094 -11.503 1.00 87.44 72 VAL A CA 1
ATOM 554 C C . VAL A 1 72 ? -6.723 -8.854 -10.269 1.00 87.44 72 VAL A C 1
ATOM 556 O O . VAL A 1 72 ? -7.355 -8.760 -9.216 1.00 87.44 72 VAL A O 1
ATOM 559 N N . SER A 1 73 ? -5.679 -9.667 -10.415 1.00 88.12 73 SER A N 1
ATOM 560 C CA . SER A 1 73 ? -5.071 -10.370 -9.285 1.00 88.12 73 SER A CA 1
ATOM 561 C C . SER A 1 73 ? -4.191 -9.414 -8.481 1.00 88.12 73 SER A C 1
ATOM 563 O O . SER A 1 73 ? -3.426 -8.653 -9.066 1.00 88.12 73 SER A O 1
ATOM 565 N N . ASP A 1 74 ? -4.248 -9.498 -7.151 1.00 85.38 74 ASP A N 1
ATOM 566 C CA . ASP A 1 74 ? -3.339 -8.755 -6.263 1.00 85.38 74 ASP A CA 1
ATOM 567 C C . ASP A 1 74 ? -1.941 -9.405 -6.165 1.00 85.38 74 ASP A C 1
ATOM 569 O O . ASP A 1 74 ? -1.021 -8.832 -5.559 1.00 85.38 74 ASP A O 1
ATOM 573 N N . ALA A 1 75 ? -1.785 -10.607 -6.737 1.00 88.88 75 ALA A N 1
ATOM 574 C CA . ALA A 1 75 ? -0.544 -11.367 -6.730 1.00 88.88 75 ALA A CA 1
ATOM 575 C C . ALA A 1 75 ? 0.536 -10.642 -7.538 1.00 88.88 75 ALA A C 1
ATOM 577 O O . ALA A 1 75 ? 0.386 -10.401 -8.735 1.00 88.88 75 ALA A O 1
ATOM 578 N N . PHE A 1 76 ? 1.643 -10.328 -6.872 1.00 90.06 76 PHE A N 1
ATOM 579 C CA . PHE A 1 76 ? 2.836 -9.812 -7.523 1.00 90.06 76 PHE A CA 1
ATOM 580 C C . PHE A 1 76 ? 3.807 -10.973 -7.778 1.00 90.06 76 PHE A C 1
ATOM 582 O O . PHE A 1 76 ? 4.050 -11.743 -6.843 1.00 90.06 76 PHE A O 1
ATOM 589 N N . PRO A 1 77 ? 4.346 -11.140 -8.999 1.00 91.12 77 PRO A N 1
ATOM 590 C CA . PRO A 1 77 ? 5.176 -12.296 -9.314 1.00 91.12 77 PRO A CA 1
ATOM 591 C C . PRO A 1 77 ? 6.435 -12.356 -8.430 1.00 91.12 77 PRO A C 1
ATOM 593 O O . PRO A 1 77 ? 7.182 -11.374 -8.375 1.00 91.12 77 PRO A O 1
ATOM 596 N N . PRO A 1 78 ? 6.724 -13.496 -7.767 1.00 88.19 78 PRO A N 1
ATOM 597 C CA . PRO A 1 78 ? 7.889 -13.628 -6.891 1.00 88.19 78 PRO A CA 1
ATOM 598 C C . PRO A 1 78 ? 9.219 -13.348 -7.594 1.00 88.19 78 PRO A C 1
ATOM 600 O O . PRO A 1 78 ? 10.118 -12.774 -6.983 1.00 88.19 78 PRO A O 1
ATOM 603 N N . SER A 1 79 ? 9.328 -13.676 -8.883 1.00 86.94 79 SER A N 1
ATOM 604 C CA . SER A 1 79 ? 10.512 -13.396 -9.705 1.00 86.94 79 SER A CA 1
ATOM 605 C C . SER A 1 79 ? 10.862 -11.908 -9.775 1.00 86.94 79 SER A C 1
ATOM 607 O O . SER A 1 79 ? 12.037 -11.567 -9.866 1.00 86.94 79 SER A O 1
ATOM 609 N N . LEU A 1 80 ? 9.869 -11.016 -9.681 1.00 90.81 80 LEU A N 1
ATOM 610 C CA . LEU A 1 80 ? 10.076 -9.570 -9.771 1.00 90.81 80 LEU A CA 1
ATOM 611 C C . LEU A 1 80 ? 10.359 -8.934 -8.404 1.00 90.81 80 LEU A C 1
ATOM 613 O O . LEU A 1 80 ? 10.800 -7.796 -8.344 1.00 90.81 80 LEU A O 1
ATOM 617 N N . THR A 1 81 ? 10.140 -9.640 -7.288 1.00 89.62 81 THR A N 1
ATOM 618 C CA . THR A 1 81 ? 10.263 -9.062 -5.929 1.00 89.62 81 THR A CA 1
ATOM 619 C C . THR A 1 81 ? 11.677 -8.636 -5.546 1.00 89.62 81 THR A C 1
ATOM 621 O O . THR A 1 81 ? 11.841 -7.857 -4.611 1.00 89.62 81 THR A O 1
ATOM 624 N N . ARG A 1 82 ? 12.696 -9.151 -6.243 1.00 88.12 82 ARG A N 1
ATOM 625 C CA . ARG A 1 82 ? 14.113 -8.905 -5.944 1.00 88.12 82 ARG A CA 1
ATOM 626 C C . ARG A 1 82 ? 14.859 -8.216 -7.084 1.00 88.12 82 ARG A C 1
ATOM 628 O O . ARG A 1 82 ? 16.085 -8.203 -7.060 1.00 88.12 82 ARG A O 1
ATOM 635 N N . ALA A 1 83 ? 14.159 -7.636 -8.054 1.00 91.62 83 ALA A N 1
ATOM 636 C CA . ALA A 1 83 ? 14.775 -6.944 -9.182 1.00 91.62 83 ALA A CA 1
ATOM 637 C C . ALA A 1 83 ? 15.788 -5.864 -8.760 1.00 91.62 83 ALA A C 1
ATOM 639 O O . ALA A 1 83 ? 16.867 -5.765 -9.340 1.00 91.62 83 ALA A O 1
ATOM 640 N N . CYS A 1 84 ? 15.500 -5.104 -7.701 1.00 93.00 84 CYS A N 1
ATOM 641 C CA . CYS A 1 84 ? 16.434 -4.093 -7.201 1.00 93.00 84 CYS A CA 1
ATOM 642 C C . CYS A 1 84 ? 17.663 -4.673 -6.484 1.00 93.00 84 CYS A C 1
ATOM 644 O O . CYS A 1 84 ? 18.664 -3.980 -6.342 1.00 93.00 84 CYS A O 1
ATOM 646 N N . ALA A 1 85 ? 17.637 -5.934 -6.047 1.00 85.75 85 ALA A N 1
ATOM 647 C CA . ALA A 1 85 ? 18.708 -6.503 -5.230 1.00 85.75 85 ALA A CA 1
ATOM 648 C C . ALA A 1 85 ? 19.916 -7.020 -6.034 1.00 85.75 85 ALA A C 1
ATOM 650 O O . ALA A 1 85 ? 20.942 -7.316 -5.428 1.00 85.75 85 ALA A O 1
ATOM 651 N N . VAL A 1 86 ? 19.799 -7.199 -7.359 1.00 68.38 86 VAL A N 1
ATOM 652 C CA . VAL A 1 86 ? 20.722 -8.085 -8.107 1.00 68.38 86 VAL A CA 1
ATOM 653 C C . VAL A 1 86 ? 21.409 -7.422 -9.311 1.00 68.38 86 VAL A C 1
ATOM 655 O O . VAL A 1 86 ? 22.373 -7.965 -9.842 1.00 68.38 86 VAL A O 1
ATOM 658 N N . GLY A 1 87 ? 20.981 -6.245 -9.761 1.00 68.25 87 GLY A N 1
ATOM 659 C CA . GLY A 1 87 ? 21.435 -5.725 -11.054 1.00 68.25 87 GLY A CA 1
ATOM 660 C C . GLY A 1 87 ? 22.510 -4.645 -10.985 1.00 68.25 87 GLY A C 1
ATOM 661 O O . GLY A 1 87 ? 22.350 -3.653 -10.280 1.00 68.25 87 GLY A O 1
ATOM 662 N N . LYS A 1 88 ? 23.553 -4.791 -11.810 1.00 80.69 88 LYS A N 1
ATOM 663 C CA . LYS A 1 88 ? 24.222 -3.649 -12.452 1.00 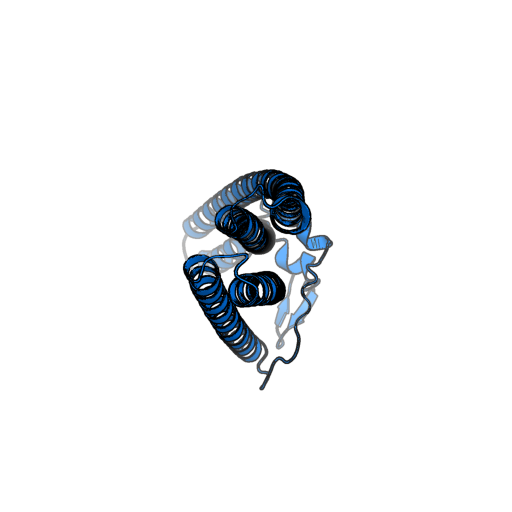80.69 88 LYS A CA 1
ATOM 664 C C . LYS A 1 88 ? 23.528 -3.387 -13.790 1.00 80.69 88 LYS A C 1
ATOM 666 O O . LYS A 1 88 ? 22.973 -4.315 -14.375 1.00 80.69 88 LYS A O 1
ATOM 671 N N . ALA A 1 89 ? 23.562 -2.147 -14.267 1.00 85.25 89 ALA A N 1
ATOM 672 C CA . ALA A 1 89 ? 23.056 -1.827 -15.596 1.00 85.25 89 ALA A CA 1
ATOM 673 C C . ALA A 1 89 ? 23.883 -2.532 -16.683 1.00 85.25 89 ALA A C 1
ATOM 675 O O . ALA A 1 89 ? 25.111 -2.431 -16.677 1.00 85.25 89 ALA A O 1
ATOM 676 N N . ASP A 1 90 ? 23.210 -3.228 -17.602 1.00 89.12 90 ASP A N 1
ATOM 677 C CA . ASP A 1 90 ? 23.809 -3.739 -18.834 1.00 89.12 90 ASP A CA 1
ATOM 678 C C . ASP A 1 90 ? 23.406 -2.848 -20.014 1.00 89.12 90 ASP A C 1
ATOM 680 O O . ASP A 1 90 ? 22.262 -2.844 -20.467 1.00 89.12 90 ASP A O 1
ATOM 684 N N . ASP A 1 91 ? 24.371 -2.091 -20.531 1.00 89.31 91 ASP A N 1
ATOM 685 C CA . ASP A 1 91 ? 24.186 -1.177 -21.660 1.00 89.31 91 ASP A CA 1
ATOM 686 C C . ASP A 1 91 ? 23.600 -1.849 -22.906 1.00 89.31 91 ASP A C 1
ATOM 688 O O . ASP A 1 91 ? 22.928 -1.183 -23.695 1.00 89.31 91 ASP A O 1
ATOM 692 N N . LYS A 1 92 ? 23.887 -3.141 -23.116 1.00 89.38 92 LYS A N 1
ATOM 693 C CA . LYS A 1 92 ? 23.458 -3.866 -24.319 1.00 89.38 92 LYS A CA 1
ATOM 694 C C . LYS A 1 92 ? 21.964 -4.155 -24.319 1.00 89.38 92 LYS A C 1
ATOM 696 O O . LYS A 1 92 ? 21.386 -4.318 -25.385 1.00 89.38 92 LYS A O 1
ATOM 701 N N . THR A 1 93 ? 21.355 -4.215 -23.140 1.00 90.06 93 THR A N 1
ATOM 702 C CA . THR A 1 93 ? 19.947 -4.582 -22.953 1.00 90.06 93 THR A CA 1
ATOM 703 C C . THR A 1 93 ? 19.125 -3.443 -22.348 1.00 90.06 93 THR A C 1
ATOM 705 O O . THR A 1 93 ? 17.894 -3.470 -22.393 1.00 90.06 93 THR A O 1
ATOM 708 N N . ASN A 1 94 ? 19.776 -2.393 -21.833 1.00 92.31 94 ASN A N 1
ATOM 709 C CA . ASN A 1 94 ? 19.108 -1.215 -21.297 1.00 92.31 94 ASN A CA 1
ATOM 710 C C . ASN A 1 94 ? 18.328 -0.455 -22.399 1.00 92.31 94 ASN A C 1
ATOM 712 O O . ASN A 1 94 ? 18.937 0.057 -23.346 1.00 92.31 94 ASN A O 1
ATOM 716 N N . PRO A 1 95 ? 16.996 -0.293 -22.267 1.00 91.19 95 PRO A N 1
ATOM 717 C CA . PRO A 1 95 ? 16.175 0.335 -23.301 1.00 91.19 95 PRO A CA 1
ATOM 718 C C . PRO A 1 95 ? 16.540 1.794 -23.599 1.00 91.19 95 PRO A C 1
ATOM 720 O O . PRO A 1 95 ? 16.518 2.202 -24.760 1.00 91.19 95 PRO A O 1
ATOM 723 N N . ALA A 1 96 ? 16.892 2.581 -22.578 1.00 92.00 96 ALA A N 1
ATOM 724 C CA . ALA A 1 96 ? 17.254 3.987 -22.748 1.00 92.00 96 ALA A CA 1
ATOM 725 C C . ALA A 1 96 ? 18.593 4.133 -23.484 1.00 92.00 96 ALA A C 1
ATOM 727 O O . ALA A 1 96 ? 18.728 4.981 -24.367 1.00 92.00 96 ALA A O 1
ATOM 728 N N . VAL A 1 97 ? 19.564 3.276 -23.158 1.00 92.62 97 VAL A N 1
ATOM 729 C CA . VAL A 1 97 ? 20.867 3.244 -23.833 1.00 92.62 97 VAL A CA 1
ATOM 730 C C . VAL A 1 97 ? 20.697 2.790 -25.282 1.00 92.62 97 VAL A C 1
ATOM 732 O O . VAL A 1 97 ? 21.192 3.463 -26.181 1.00 92.62 97 VAL A O 1
ATOM 735 N N . LEU A 1 98 ? 19.937 1.722 -25.545 1.00 91.00 98 LEU A N 1
ATOM 736 C CA . LEU A 1 98 ? 19.647 1.242 -26.904 1.00 91.00 98 LEU A CA 1
ATOM 737 C C . LEU A 1 98 ? 18.942 2.292 -27.777 1.00 91.00 98 LEU A C 1
ATOM 739 O O . LEU A 1 98 ? 19.317 2.484 -28.936 1.00 91.00 98 LEU A O 1
ATOM 743 N N . ALA A 1 99 ? 17.958 3.008 -27.226 1.00 90.19 99 ALA A N 1
ATOM 744 C CA . ALA A 1 99 ? 17.307 4.113 -27.927 1.00 90.19 99 ALA A CA 1
ATOM 745 C C . ALA A 1 99 ? 18.307 5.233 -28.261 1.00 90.19 99 ALA A C 1
ATOM 747 O O . ALA A 1 99 ? 18.320 5.738 -29.386 1.00 90.19 99 ALA A O 1
ATOM 748 N N . ALA A 1 100 ? 19.196 5.567 -27.321 1.00 89.94 100 ALA A N 1
ATOM 749 C CA . ALA A 1 100 ? 20.253 6.544 -27.549 1.00 89.94 100 ALA A CA 1
ATOM 750 C C . ALA A 1 100 ? 21.268 6.075 -28.602 1.00 89.94 100 ALA A C 1
ATOM 752 O O . ALA A 1 100 ? 21.707 6.893 -29.399 1.00 89.94 100 ALA A O 1
ATOM 753 N N . TRP A 1 101 ? 21.606 4.783 -28.680 1.00 88.88 101 TRP A N 1
ATOM 754 C CA . TRP A 1 101 ? 22.447 4.236 -29.755 1.00 88.88 101 TRP A CA 1
ATOM 755 C C . TRP A 1 101 ? 21.800 4.382 -31.133 1.00 88.88 101 TRP A C 1
ATOM 757 O O . TRP A 1 101 ? 22.471 4.763 -32.094 1.00 88.88 101 TRP A O 1
ATOM 767 N N . ALA A 1 102 ? 20.496 4.111 -31.241 1.00 86.00 102 ALA A N 1
ATOM 768 C CA . ALA A 1 102 ? 19.761 4.278 -32.492 1.00 86.00 102 ALA A CA 1
ATOM 769 C C . ALA A 1 102 ? 19.767 5.745 -32.958 1.00 86.00 102 ALA A C 1
ATOM 771 O O . ALA A 1 102 ? 19.990 6.018 -34.137 1.00 86.00 102 ALA A O 1
ATOM 772 N N . GLN A 1 103 ? 19.607 6.682 -32.021 1.00 85.00 103 GLN A N 1
ATOM 773 C CA . GLN A 1 103 ? 19.685 8.122 -32.283 1.00 85.00 103 GLN A CA 1
ATOM 774 C C . GLN A 1 103 ? 21.123 8.606 -32.519 1.00 85.00 103 GLN A C 1
ATOM 776 O O . GLN A 1 103 ? 21.344 9.493 -33.333 1.00 85.00 103 GLN A O 1
ATOM 781 N N . ALA A 1 104 ? 22.124 8.009 -31.871 1.00 80.50 104 ALA A N 1
ATOM 782 C CA . ALA A 1 104 ? 23.533 8.368 -32.036 1.00 80.50 104 ALA A CA 1
ATOM 783 C C . ALA A 1 104 ? 24.137 7.865 -33.360 1.00 80.50 104 ALA A C 1
ATOM 785 O O . ALA A 1 104 ? 25.167 8.340 -33.820 1.00 80.50 104 ALA A O 1
ATOM 786 N N . ARG A 1 105 ? 23.475 6.943 -34.064 1.00 66.06 105 ARG A N 1
ATOM 787 C CA . ARG A 1 105 ? 23.788 6.727 -35.488 1.00 66.06 105 ARG A CA 1
ATOM 788 C C . ARG A 1 105 ? 23.386 7.928 -36.356 1.00 66.06 105 ARG A C 1
ATOM 790 O O . ARG A 1 105 ? 23.860 8.030 -37.481 1.00 66.06 105 ARG A O 1
ATOM 797 N N . GLN A 1 106 ? 22.541 8.824 -35.838 1.00 60.31 106 GLN A N 1
ATOM 798 C CA . GLN A 1 106 ? 22.084 10.060 -36.480 1.00 60.31 106 GLN A CA 1
ATOM 799 C C . GLN A 1 106 ? 22.724 11.333 -35.862 1.00 60.31 106 GLN A C 1
ATOM 801 O O . GLN A 1 106 ? 22.675 12.385 -36.492 1.00 60.31 106 GLN A O 1
ATOM 806 N N . ALA A 1 107 ? 23.351 11.257 -34.672 1.00 59.72 107 ALA A N 1
ATOM 807 C CA . ALA A 1 107 ? 23.964 12.372 -33.920 1.00 59.72 107 ALA A CA 1
ATOM 808 C C . ALA A 1 107 ? 25.185 11.927 -33.065 1.00 59.72 107 ALA A C 1
ATOM 810 O O . ALA A 1 107 ? 25.369 10.753 -32.808 1.00 59.72 107 ALA A O 1
ATOM 811 N N . ALA A 1 108 ? 26.042 12.830 -32.572 1.00 67.31 108 ALA A N 1
ATOM 812 C CA . ALA A 1 108 ? 27.282 12.465 -31.855 1.00 67.31 108 ALA A CA 1
ATOM 813 C C . ALA A 1 108 ? 27.098 11.611 -30.562 1.00 67.31 108 ALA A C 1
ATOM 815 O O . ALA A 1 108 ? 26.081 11.700 -29.874 1.00 67.31 108 ALA A O 1
ATOM 816 N N . ASN A 1 109 ? 28.146 10.864 -30.162 1.00 81.38 109 ASN A N 1
ATOM 817 C CA . ASN A 1 109 ? 28.206 9.919 -29.016 1.00 81.38 109 ASN A CA 1
ATOM 818 C C . ASN A 1 109 ? 27.787 10.464 -27.624 1.00 81.38 109 ASN A C 1
ATOM 820 O O . ASN A 1 109 ? 27.663 9.693 -26.670 1.00 81.38 109 ASN A O 1
ATOM 824 N N . ALA A 1 110 ? 27.563 11.772 -27.474 1.00 85.00 110 ALA A N 1
ATOM 825 C CA . ALA A 1 110 ? 27.149 12.394 -26.215 1.00 85.00 110 ALA A CA 1
ATOM 826 C C . ALA A 1 110 ? 25.799 11.861 -25.698 1.00 85.00 110 ALA A C 1
ATOM 828 O O . ALA A 1 110 ? 25.636 11.668 -24.492 1.00 85.00 110 ALA A O 1
ATOM 829 N N . ALA A 1 111 ? 24.859 11.557 -26.602 1.00 87.44 111 ALA A N 1
ATOM 830 C CA . ALA A 1 111 ? 23.543 11.027 -26.238 1.00 87.44 111 ALA A CA 1
ATOM 831 C C . ALA A 1 111 ? 23.640 9.669 -25.518 1.00 87.44 111 ALA A C 1
ATOM 833 O O . ALA A 1 111 ? 22.966 9.449 -24.513 1.00 87.44 111 ALA A O 1
ATOM 834 N N . VAL A 1 112 ? 24.534 8.783 -25.974 1.00 90.56 112 VAL A N 1
ATOM 835 C CA . VAL A 1 112 ? 24.760 7.464 -25.357 1.00 90.56 112 VAL A CA 1
ATOM 836 C C . VAL A 1 112 ? 25.348 7.610 -23.956 1.00 90.56 112 VAL A C 1
ATOM 838 O O . VAL A 1 112 ? 24.869 6.979 -23.016 1.00 90.56 112 VAL A O 1
ATOM 841 N N . ASN A 1 113 ? 26.358 8.468 -23.787 1.00 90.94 113 ASN A N 1
ATOM 842 C CA . ASN A 1 113 ? 26.972 8.697 -22.476 1.00 90.94 113 ASN A CA 1
ATOM 843 C C . ASN A 1 113 ? 25.978 9.305 -21.476 1.00 90.94 113 ASN A C 1
ATOM 845 O O . ASN A 1 113 ? 25.939 8.883 -20.321 1.00 90.94 113 ASN A O 1
ATOM 849 N N . SER A 1 114 ? 25.133 10.237 -21.927 1.00 92.00 114 SER A N 1
ATOM 850 C CA . SER A 1 114 ? 24.056 10.795 -21.104 1.00 92.00 114 SER A CA 1
ATOM 851 C C . SER A 1 114 ? 23.035 9.726 -20.696 1.00 92.00 114 SER A C 1
ATOM 853 O O . SER A 1 114 ? 22.687 9.628 -19.519 1.00 92.00 114 SER A O 1
ATOM 855 N N . ALA A 1 115 ? 22.607 8.872 -21.633 1.00 92.31 115 ALA A N 1
ATOM 856 C CA . ALA A 1 115 ? 21.669 7.788 -21.349 1.00 92.31 115 ALA A CA 1
ATOM 857 C C . ALA A 1 115 ? 22.230 6.774 -20.339 1.00 92.31 115 ALA A C 1
ATOM 859 O O . ALA A 1 115 ? 21.513 6.359 -19.429 1.00 92.31 115 ALA A O 1
ATOM 860 N N . ARG A 1 116 ? 23.519 6.425 -20.451 1.00 92.75 116 ARG A N 1
ATOM 861 C CA . ARG A 1 116 ? 2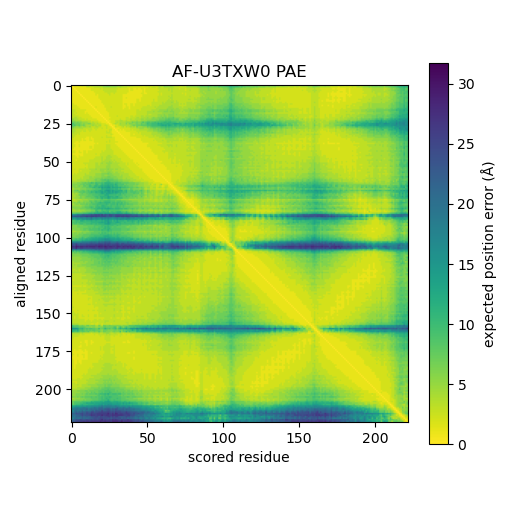4.220 5.551 -19.496 1.00 92.75 116 ARG A CA 1
ATOM 862 C C . ARG A 1 116 ? 24.240 6.132 -18.092 1.00 92.75 116 ARG A C 1
ATOM 864 O O . ARG A 1 116 ? 23.846 5.452 -17.148 1.00 92.75 116 ARG A O 1
ATOM 871 N N . LEU A 1 117 ? 24.671 7.388 -17.958 1.00 94.12 117 LEU A N 1
ATOM 872 C CA . LEU A 1 117 ? 24.738 8.054 -16.660 1.00 94.12 117 LEU A CA 1
ATOM 873 C C . LEU A 1 117 ? 23.349 8.130 -16.020 1.00 94.12 117 LEU A C 1
ATOM 875 O O . LEU A 1 117 ? 23.194 7.790 -14.851 1.00 94.12 117 LEU A O 1
ATOM 879 N N . LYS A 1 118 ? 22.328 8.488 -16.807 1.00 93.88 118 LYS A N 1
ATOM 880 C CA . LYS A 1 118 ? 20.942 8.541 -16.337 1.00 93.88 118 LYS A CA 1
ATOM 881 C C . LYS A 1 118 ? 20.435 7.173 -15.875 1.00 93.88 118 LYS A C 1
ATOM 883 O O . LYS A 1 118 ? 19.795 7.091 -14.834 1.00 93.88 118 LYS A O 1
ATOM 888 N N . ALA A 1 119 ? 20.732 6.102 -16.612 1.00 93.25 119 ALA A N 1
ATOM 889 C CA . ALA A 1 119 ? 20.349 4.746 -16.224 1.00 93.25 119 ALA A CA 1
ATOM 890 C C . ALA A 1 119 ? 21.029 4.293 -14.922 1.00 93.25 119 ALA A C 1
ATOM 892 O O . ALA A 1 119 ? 20.381 3.696 -14.066 1.00 93.25 119 ALA A O 1
ATOM 893 N N . GLN A 1 120 ? 22.318 4.598 -14.753 1.00 94.06 120 GLN A N 1
ATOM 894 C CA . GLN A 1 120 ? 23.064 4.280 -13.531 1.00 94.06 120 GLN A CA 1
ATOM 895 C C . GLN A 1 120 ? 22.546 5.066 -12.326 1.00 94.06 120 GLN A C 1
ATOM 897 O O . GLN A 1 120 ? 22.342 4.487 -11.260 1.00 94.06 120 GLN A O 1
ATOM 902 N N . GLN A 1 121 ? 22.303 6.365 -12.509 1.00 94.88 121 GLN A N 1
ATOM 903 C CA . GLN A 1 121 ? 21.734 7.228 -11.482 1.00 94.88 121 GLN A CA 1
ATOM 904 C C . GLN A 1 121 ? 20.356 6.716 -11.048 1.00 94.88 121 GLN A C 1
ATOM 906 O O . GLN A 1 121 ? 20.156 6.449 -9.865 1.00 94.88 121 GLN A O 1
ATOM 911 N N . GLN A 1 122 ? 19.452 6.484 -12.006 1.00 94.75 122 GLN A N 1
ATOM 912 C CA . GLN A 1 122 ? 18.110 5.971 -11.731 1.00 94.75 122 GLN A CA 1
ATOM 913 C C . GLN A 1 122 ? 18.155 4.630 -10.993 1.00 94.75 122 GLN A C 1
ATOM 915 O O . GLN A 1 122 ? 17.402 4.422 -10.046 1.00 94.75 122 GLN A O 1
ATOM 920 N N . LEU A 1 123 ? 19.057 3.725 -11.390 1.00 95.50 123 LEU A N 1
ATOM 921 C CA . LEU A 1 123 ? 19.221 2.441 -10.714 1.00 95.50 123 LEU A CA 1
ATOM 922 C C . LEU A 1 123 ? 19.655 2.621 -9.254 1.00 95.50 123 LEU A C 1
ATOM 924 O O . LEU A 1 123 ? 19.065 2.010 -8.367 1.00 95.50 123 LEU A O 1
ATOM 928 N N . SER A 1 124 ? 20.658 3.464 -9.000 1.00 95.25 124 SER A N 1
ATOM 929 C CA . SER A 1 124 ? 21.156 3.734 -7.647 1.00 95.25 124 SER A CA 1
ATOM 930 C C . SER A 1 124 ? 20.084 4.367 -6.754 1.00 95.25 124 SER A C 1
ATOM 932 O O . SER A 1 124 ? 19.958 4.004 -5.581 1.00 95.25 124 SER A O 1
ATOM 934 N N . GLU A 1 125 ? 19.307 5.301 -7.302 1.00 95.31 125 GLU A N 1
ATOM 935 C CA . GLU A 1 125 ? 18.183 5.945 -6.616 1.00 95.31 125 GLU A CA 1
ATOM 936 C C . GLU A 1 125 ? 17.108 4.912 -6.259 1.00 95.31 125 GLU A C 1
ATOM 938 O O . GLU A 1 125 ? 16.789 4.742 -5.080 1.00 95.31 125 GLU A O 1
ATOM 943 N N . SER A 1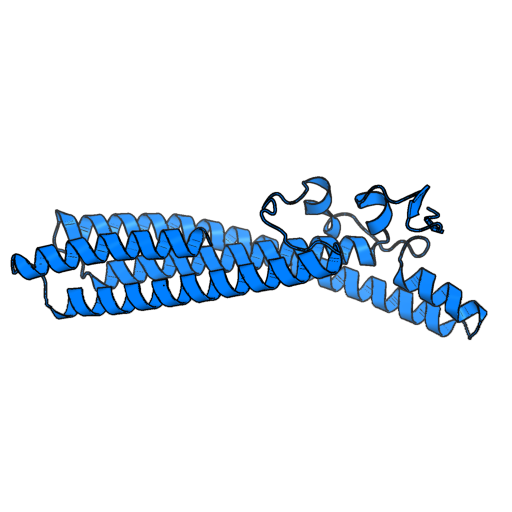 126 ? 16.638 4.136 -7.243 1.00 96.50 126 SER A N 1
ATOM 944 C CA . SER A 1 126 ? 15.615 3.108 -7.029 1.00 96.50 126 SER A CA 1
ATOM 945 C C . SER A 1 126 ? 16.063 2.021 -6.043 1.00 96.50 126 SER A C 1
ATOM 947 O O . SER A 1 126 ? 15.261 1.547 -5.240 1.00 96.50 126 SER A O 1
ATOM 949 N N . GLN A 1 127 ? 17.344 1.637 -6.051 1.00 95.62 127 GLN A N 1
ATOM 950 C CA . GLN A 1 127 ? 17.908 0.679 -5.093 1.00 95.62 127 GLN A CA 1
ATOM 951 C C . GLN A 1 127 ? 17.928 1.222 -3.663 1.00 95.62 127 GLN A C 1
ATOM 953 O O . GLN A 1 127 ? 17.534 0.521 -2.727 1.00 95.62 127 GLN A O 1
ATOM 958 N N . THR A 1 128 ? 18.371 2.468 -3.496 1.00 95.81 128 THR A N 1
ATOM 959 C CA . THR A 1 128 ? 18.446 3.123 -2.184 1.00 95.81 128 THR A CA 1
ATOM 960 C C . THR A 1 128 ? 17.051 3.305 -1.594 1.00 95.81 128 THR A C 1
ATOM 962 O O . THR A 1 128 ? 16.818 2.985 -0.425 1.00 95.81 128 THR A O 1
ATOM 965 N N . GLU A 1 129 ? 16.096 3.742 -2.415 1.00 96.81 129 GLU A N 1
ATOM 966 C CA . GLU A 1 129 ? 14.704 3.897 -2.002 1.00 96.81 129 GLU A CA 1
ATOM 967 C C . GLU A 1 129 ? 14.066 2.546 -1.655 1.00 96.81 129 GLU A C 1
ATOM 969 O O . GLU A 1 129 ? 13.441 2.413 -0.602 1.00 96.81 129 GLU A O 1
ATOM 974 N N . ALA A 1 130 ? 14.286 1.507 -2.469 1.00 96.38 130 ALA A N 1
ATOM 975 C CA . ALA A 1 130 ? 13.755 0.173 -2.198 1.00 96.38 130 ALA A CA 1
ATOM 976 C C . ALA A 1 130 ? 14.273 -0.396 -0.868 1.00 96.38 130 ALA A C 1
ATOM 978 O O . ALA A 1 130 ? 13.506 -0.993 -0.106 1.00 96.38 130 ALA A O 1
ATOM 979 N N . LEU A 1 131 ? 15.557 -0.185 -0.557 1.00 95.38 131 LEU A N 1
ATOM 980 C CA . LEU A 1 131 ? 16.135 -0.580 0.726 1.00 95.38 131 LEU A CA 1
ATOM 981 C C . LEU A 1 131 ? 15.467 0.163 1.890 1.00 95.38 131 LEU A C 1
ATOM 983 O O . LEU A 1 131 ? 15.051 -0.473 2.862 1.00 95.38 131 LEU A O 1
ATOM 987 N N . SER A 1 132 ? 15.333 1.487 1.779 1.00 96.44 132 SER A N 1
ATOM 988 C CA . SER A 1 132 ? 14.710 2.325 2.808 1.00 96.44 132 SER A CA 1
ATOM 989 C C . SER A 1 132 ? 13.252 1.923 3.060 1.00 96.44 132 SER A C 1
ATOM 991 O O . SER A 1 132 ? 12.877 1.620 4.194 1.00 96.44 132 SER A O 1
ATOM 993 N N . LEU A 1 133 ? 12.446 1.792 2.002 1.00 97.38 133 LEU A N 1
ATOM 994 C CA . LEU A 1 133 ? 11.044 1.387 2.109 1.00 97.38 133 LEU A CA 1
ATOM 995 C C . LEU A 1 133 ? 10.886 -0.032 2.664 1.00 97.38 133 LEU A C 1
ATOM 997 O O . LEU A 1 133 ? 9.964 -0.284 3.442 1.00 97.38 133 LEU A O 1
ATOM 1001 N N . SER A 1 134 ? 11.788 -0.960 2.327 1.00 95.94 134 SER A N 1
ATOM 1002 C CA . SER A 1 134 ? 11.777 -2.307 2.908 1.00 95.94 134 SER A CA 1
ATOM 1003 C C . SER A 1 134 ? 12.020 -2.282 4.420 1.00 95.94 134 SER A C 1
ATOM 1005 O O . SER A 1 134 ? 11.400 -3.057 5.153 1.00 95.94 134 SER A O 1
ATOM 1007 N N . GLN A 1 135 ? 12.900 -1.403 4.906 1.00 96.62 135 GLN A N 1
ATOM 1008 C CA . GLN A 1 135 ? 13.128 -1.217 6.342 1.00 96.62 135 GLN A CA 1
ATOM 1009 C C . GLN A 1 135 ? 11.909 -0.575 7.013 1.00 96.62 135 GLN A C 1
ATOM 1011 O O . GLN A 1 135 ? 11.440 -1.070 8.042 1.00 96.62 135 GLN A O 1
ATOM 1016 N N . SER A 1 136 ? 11.336 0.469 6.405 1.00 97.00 136 SER A N 1
ATOM 1017 C CA . SER A 1 136 ? 1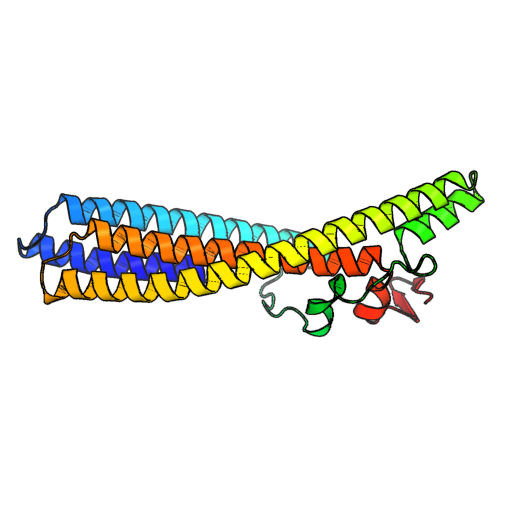0.108 1.106 6.891 1.00 97.00 136 SER A CA 1
ATOM 1018 C C . SER A 1 136 ? 8.947 0.117 6.987 1.00 97.00 136 SER A C 1
ATOM 1020 O O . SER A 1 136 ? 8.242 0.107 7.995 1.00 97.00 136 SER A O 1
ATOM 1022 N N . LEU A 1 137 ? 8.779 -0.771 6.002 1.00 97.50 137 LEU A N 1
ATOM 1023 C CA . LEU A 1 137 ? 7.722 -1.783 6.010 1.00 97.50 137 LEU A CA 1
ATOM 1024 C C . LEU A 1 137 ? 7.864 -2.756 7.192 1.00 97.50 137 LEU A C 1
ATOM 1026 O O . LEU A 1 137 ? 6.869 -3.098 7.833 1.00 97.50 137 LEU A O 1
ATOM 1030 N N . ALA A 1 138 ? 9.093 -3.159 7.529 1.00 97.12 138 ALA A N 1
ATOM 1031 C CA . ALA A 1 138 ? 9.355 -4.016 8.686 1.00 97.12 138 ALA A CA 1
ATOM 1032 C C . ALA A 1 138 ? 9.023 -3.322 10.020 1.00 97.12 138 ALA A C 1
ATOM 1034 O O . ALA A 1 138 ? 8.556 -3.974 10.956 1.00 97.12 138 ALA A O 1
ATOM 1035 N N . ILE A 1 139 ? 9.238 -2.006 10.117 1.00 98.06 139 ILE A N 1
ATOM 1036 C CA . ILE A 1 139 ? 8.862 -1.203 11.290 1.00 98.06 139 ILE A CA 1
ATOM 1037 C C . ILE A 1 139 ? 7.337 -1.066 11.372 1.00 98.06 139 ILE A C 1
ATOM 1039 O O . ILE A 1 139 ? 6.754 -1.325 12.425 1.00 98.06 139 ILE A O 1
ATOM 1043 N N . MET A 1 140 ? 6.678 -0.723 10.262 1.00 98.44 140 MET A N 1
ATOM 1044 C CA . MET A 1 140 ? 5.220 -0.592 10.203 1.00 98.44 140 MET A CA 1
ATOM 1045 C C . MET A 1 140 ? 4.508 -1.906 10.538 1.00 98.44 140 MET A C 1
ATOM 1047 O O . MET A 1 140 ? 3.510 -1.886 11.249 1.00 98.44 140 MET A O 1
ATOM 1051 N N . SER A 1 141 ? 5.048 -3.050 10.107 1.00 98.12 141 SER A N 1
ATOM 1052 C CA . SER A 1 141 ? 4.503 -4.364 10.462 1.00 98.12 141 SER A CA 1
ATOM 1053 C C . SER A 1 141 ? 4.515 -4.603 11.975 1.00 98.12 141 SER A C 1
ATOM 1055 O O . SER A 1 141 ? 3.506 -5.028 12.533 1.00 98.12 141 SER A O 1
ATOM 1057 N N . ARG A 1 142 ? 5.610 -4.260 12.669 1.00 98.00 142 ARG A N 1
ATOM 1058 C CA . ARG A 1 142 ? 5.666 -4.345 14.141 1.00 98.00 142 ARG A CA 1
ATOM 1059 C C . ARG A 1 142 ? 4.694 -3.364 14.792 1.00 98.00 142 ARG A C 1
ATOM 1061 O O . ARG A 1 142 ? 4.021 -3.731 15.753 1.00 98.00 142 ARG A O 1
ATOM 1068 N N . LYS A 1 143 ? 4.603 -2.141 14.253 1.00 97.75 143 LYS A N 1
ATOM 1069 C CA . LYS A 1 143 ? 3.651 -1.123 14.710 1.00 97.75 143 LYS A CA 1
ATOM 1070 C C . LYS A 1 143 ? 2.211 -1.633 14.618 1.00 97.75 143 LYS A C 1
ATOM 1072 O O . LYS A 1 143 ? 1.478 -1.497 15.588 1.00 97.75 143 LYS A O 1
ATOM 1077 N N . GLN A 1 144 ? 1.827 -2.258 13.504 1.00 97.62 144 GLN A N 1
ATOM 1078 C CA . GLN A 1 144 ? 0.495 -2.837 13.326 1.00 97.62 144 GLN A CA 1
ATOM 1079 C C . GLN A 1 144 ? 0.205 -3.886 14.406 1.00 97.62 144 GLN A C 1
ATOM 1081 O O . GLN A 1 144 ? -0.809 -3.784 15.086 1.00 97.62 144 GLN A O 1
ATOM 1086 N N . THR A 1 145 ? 1.108 -4.848 14.614 1.00 97.50 145 THR A N 1
ATOM 1087 C CA . THR A 1 145 ? 0.907 -5.918 15.606 1.00 97.50 145 THR A CA 1
ATOM 1088 C C . THR A 1 145 ? 0.789 -5.386 17.034 1.00 97.50 145 THR A C 1
ATOM 1090 O O . THR A 1 145 ? -0.011 -5.889 17.820 1.00 97.50 145 THR A O 1
ATOM 1093 N N . LEU A 1 146 ? 1.588 -4.381 17.402 1.00 98.06 146 LEU A N 1
ATOM 1094 C CA . LEU A 1 146 ? 1.467 -3.733 18.710 1.00 98.06 146 LEU A CA 1
ATOM 1095 C C . LEU A 1 146 ? 0.160 -2.938 18.820 1.00 98.06 146 LEU A C 1
ATOM 1097 O O . LEU A 1 146 ? -0.514 -3.024 19.843 1.00 98.06 146 LEU A O 1
ATOM 1101 N N . GLY A 1 147 ? -0.223 -2.225 17.761 1.00 97.62 147 GLY A N 1
ATOM 1102 C CA . GLY A 1 147 ? -1.478 -1.479 17.690 1.00 97.62 147 GLY A CA 1
ATOM 1103 C C . GLY A 1 147 ? -2.709 -2.372 17.847 1.00 97.62 147 GLY A C 1
ATOM 1104 O O . GLY A 1 147 ? -3.595 -2.035 18.623 1.00 97.62 147 GLY A O 1
ATOM 1105 N N . GLU A 1 148 ? -2.740 -3.535 17.193 1.00 96.81 148 GLU A N 1
ATOM 1106 C CA . GLU A 1 148 ? -3.831 -4.518 17.305 1.00 96.81 148 GLU A CA 1
ATOM 1107 C C . GLU A 1 148 ? -3.984 -5.047 18.741 1.00 96.81 148 GLU A C 1
ATOM 1109 O O . GLU A 1 148 ? -5.098 -5.177 19.245 1.00 96.81 148 GLU A O 1
ATOM 1114 N N . LYS A 1 149 ? -2.872 -5.280 19.452 1.00 97.62 149 LYS A N 1
ATOM 1115 C CA . LYS A 1 149 ? -2.913 -5.661 20.875 1.00 97.62 149 LYS A CA 1
ATOM 1116 C C . LYS A 1 149 ? -3.479 -4.543 21.748 1.00 97.62 149 LYS A C 1
ATOM 1118 O O . LYS A 1 149 ? -4.310 -4.803 22.613 1.00 97.62 149 LYS A O 1
ATOM 1123 N N . THR A 1 150 ? -3.040 -3.304 21.530 1.00 96.69 150 THR A N 1
ATOM 1124 C CA . THR A 1 150 ? -3.547 -2.137 22.268 1.00 96.69 150 THR A CA 1
ATOM 1125 C C . THR A 1 150 ? -5.034 -1.918 22.009 1.00 96.69 150 THR A C 1
ATOM 1127 O O . THR A 1 150 ? -5.794 -1.721 22.952 1.00 96.69 150 THR A O 1
ATOM 1130 N N . GLN A 1 151 ? -5.456 -2.004 20.746 1.00 95.50 151 GLN A N 1
ATOM 1131 C CA . GLN A 1 151 ? -6.853 -1.928 20.329 1.00 95.50 151 GLN A CA 1
ATOM 1132 C C . GLN A 1 151 ? -7.699 -2.964 21.078 1.00 95.50 151 GLN A C 1
ATOM 1134 O O . GLN A 1 151 ? -8.709 -2.593 21.671 1.00 95.50 151 GLN A O 1
ATOM 1139 N N . GLN A 1 152 ? -7.270 -4.230 21.107 1.00 94.56 152 GLN A N 1
ATOM 1140 C CA . GLN A 1 152 ? -7.987 -5.292 21.816 1.00 94.56 152 GLN A CA 1
ATOM 1141 C C . GLN A 1 152 ? -8.117 -4.989 23.315 1.00 94.56 152 GLN A C 1
ATOM 1143 O O . GLN A 1 152 ? -9.221 -5.012 23.850 1.00 94.56 152 GLN A O 1
ATOM 1148 N N . LEU A 1 153 ? -7.015 -4.626 23.978 1.00 95.12 153 LEU A N 1
ATOM 1149 C CA . LEU A 1 153 ? -7.030 -4.286 25.404 1.00 95.12 153 LEU A CA 1
ATOM 1150 C C . LEU A 1 153 ? -7.956 -3.102 25.708 1.00 95.12 153 LEU A C 1
ATOM 1152 O O . LEU A 1 153 ? -8.652 -3.108 26.721 1.00 95.12 153 LEU A O 1
ATOM 1156 N N . TYR A 1 154 ? -7.978 -2.084 24.846 1.00 95.94 154 TYR A N 1
ATOM 1157 C CA . TYR A 1 154 ? -8.859 -0.929 25.023 1.00 95.94 154 TYR A CA 1
ATOM 1158 C C . TYR A 1 154 ? -10.326 -1.293 24.799 1.00 95.94 154 TYR A C 1
ATOM 1160 O O . TYR A 1 154 ? -11.175 -0.818 25.551 1.00 95.94 154 TYR A O 1
ATOM 1168 N N . GLN A 1 155 ? -10.629 -2.156 23.823 1.00 91.44 155 GLN A N 1
ATOM 1169 C CA . GLN A 1 155 ? -11.982 -2.682 23.631 1.00 91.44 155 GLN A CA 1
ATOM 1170 C C . GLN A 1 155 ? -12.444 -3.474 24.860 1.00 91.44 155 GLN A C 1
ATOM 1172 O O . GLN A 1 155 ? -13.537 -3.215 25.358 1.00 91.44 155 GLN A O 1
ATOM 1177 N N . ASP A 1 156 ? -11.601 -4.357 25.402 1.00 92.12 156 ASP A N 1
ATOM 1178 C CA . ASP A 1 156 ? -11.915 -5.138 26.604 1.00 92.12 156 ASP A CA 1
ATOM 1179 C C . ASP A 1 156 ? -12.152 -4.234 27.826 1.00 92.12 156 ASP A C 1
ATOM 1181 O O . ASP A 1 156 ? -13.134 -4.405 28.550 1.00 92.12 156 ASP A O 1
ATOM 1185 N N . GLN A 1 157 ? -11.305 -3.221 28.038 1.00 90.56 157 GLN A N 1
ATOM 1186 C CA . GLN A 1 157 ? -11.456 -2.273 29.149 1.00 90.56 157 GLN A CA 1
ATOM 1187 C C . GLN A 1 157 ? -12.701 -1.387 29.017 1.00 90.56 157 GLN A C 1
ATOM 1189 O O . GLN A 1 157 ? -13.322 -1.054 30.027 1.00 90.56 157 GLN A O 1
ATOM 1194 N N . TYR A 1 158 ? -13.085 -1.016 27.795 1.00 89.19 158 TYR A N 1
ATOM 1195 C CA . TYR A 1 158 ? -14.319 -0.274 27.543 1.00 89.19 158 TYR A CA 1
ATOM 1196 C C . TYR A 1 158 ? -15.560 -1.143 27.794 1.00 89.19 158 TYR A C 1
ATOM 1198 O O . TYR A 1 158 ? -16.489 -0.717 28.479 1.00 89.19 158 TYR A O 1
ATOM 1206 N N . LEU A 1 159 ? -15.557 -2.375 27.276 1.00 82.75 159 LEU A N 1
ATOM 1207 C CA . LEU A 1 159 ? -16.696 -3.292 27.318 1.00 82.75 159 LEU A CA 1
ATOM 1208 C C . LEU A 1 159 ? -16.937 -3.915 28.691 1.00 82.75 159 LEU A C 1
ATOM 1210 O O . LEU A 1 159 ? -18.074 -3.965 29.152 1.00 82.75 159 LEU A O 1
ATOM 1214 N N . GLN A 1 160 ? -15.878 -4.426 29.315 1.00 81.31 160 GLN A N 1
ATOM 1215 C CA . GLN A 1 160 ? -15.987 -5.294 30.488 1.00 81.31 160 GLN A CA 1
ATOM 1216 C C . GLN A 1 160 ? -15.745 -4.539 31.793 1.00 81.31 160 GLN A C 1
ATOM 1218 O O . GLN A 1 160 ? -16.325 -4.880 32.819 1.00 81.31 160 GLN A O 1
ATOM 1223 N N . LEU A 1 161 ? -14.873 -3.527 31.763 1.00 76.38 161 LEU A N 1
ATOM 1224 C CA . LEU A 1 161 ? -14.382 -2.867 32.974 1.00 76.38 161 LEU A CA 1
ATOM 1225 C C . LEU A 1 161 ? -14.917 -1.441 33.138 1.00 76.38 161 LEU A C 1
ATOM 1227 O O . LEU A 1 161 ? -14.889 -0.913 34.245 1.00 76.38 161 LEU A O 1
ATOM 1231 N N . GLY A 1 162 ? -15.387 -0.802 32.060 1.00 80.31 162 GLY A N 1
ATOM 1232 C CA . GLY A 1 162 ? -15.839 0.593 32.073 1.00 80.31 162 GLY A CA 1
ATOM 1233 C C . GLY A 1 162 ? -14.741 1.602 32.440 1.00 80.31 162 GLY A C 1
ATOM 1234 O O . GLY A 1 162 ? -15.044 2.746 32.763 1.00 80.31 162 GLY A O 1
ATOM 1235 N N . THR A 1 163 ? -13.468 1.195 32.415 1.00 85.25 163 THR A N 1
ATOM 1236 C CA . THR A 1 163 ? -12.321 1.993 32.887 1.00 85.25 163 THR A CA 1
ATOM 1237 C C . THR A 1 163 ? -11.624 2.780 31.780 1.00 85.25 163 THR A C 1
ATOM 1239 O O . THR A 1 163 ? -10.749 3.597 32.069 1.00 85.25 163 THR A O 1
ATOM 1242 N N . ARG A 1 164 ? -11.988 2.551 30.513 1.00 91.00 164 ARG A N 1
ATOM 1243 C CA . ARG A 1 164 ? -11.380 3.199 29.345 1.00 91.00 164 ARG A CA 1
ATOM 1244 C C . ARG A 1 164 ? -12.408 4.054 28.598 1.00 91.00 164 ARG A C 1
ATOM 1246 O O . ARG A 1 164 ? -13.470 3.531 28.277 1.00 91.00 164 ARG A O 1
ATOM 1253 N N . PRO A 1 165 ? -12.118 5.325 28.273 1.00 92.94 165 PRO A N 1
ATOM 1254 C CA . PRO A 1 165 ? -12.993 6.146 27.435 1.00 92.94 165 PRO A CA 1
ATOM 1255 C C . PRO A 1 165 ? -13.134 5.594 26.010 1.00 92.94 165 PRO A C 1
ATOM 1257 O O . PRO A 1 165 ? -12.154 5.127 25.424 1.00 92.94 165 PRO A O 1
ATOM 1260 N N . LEU A 1 166 ? -14.321 5.734 25.404 1.00 92.06 166 LEU A N 1
ATOM 1261 C CA . LEU A 1 166 ? -14.561 5.314 24.015 1.00 92.06 166 LEU A CA 1
ATOM 1262 C C . LEU A 1 166 ? -13.600 5.999 23.031 1.00 92.06 166 LEU A C 1
ATOM 1264 O O . LEU A 1 166 ? -13.121 5.376 22.085 1.00 92.06 166 LEU A O 1
ATOM 1268 N N . LEU A 1 167 ? -13.271 7.267 23.283 1.00 94.19 167 LEU A N 1
ATOM 1269 C CA . LEU A 1 167 ? -12.325 8.036 22.476 1.00 94.19 167 LEU A CA 1
ATOM 1270 C C . LEU A 1 167 ? -10.975 7.320 22.309 1.00 94.19 167 LEU A C 1
ATOM 1272 O O . LEU A 1 167 ? -10.409 7.329 21.216 1.00 94.19 167 LEU A O 1
ATOM 1276 N N . ASP A 1 168 ? -10.478 6.662 23.357 1.00 95.81 168 ASP A N 1
ATOM 1277 C CA . ASP A 1 168 ? -9.211 5.937 23.290 1.00 95.81 168 ASP A CA 1
ATOM 1278 C C . ASP A 1 168 ? -9.313 4.690 22.410 1.00 95.81 168 ASP A C 1
ATOM 1280 O O . ASP A 1 168 ? -8.384 4.396 21.655 1.00 95.81 168 ASP A O 1
ATOM 1284 N N . VAL A 1 169 ? -10.451 3.990 22.456 1.00 95.06 169 VAL A N 1
ATOM 1285 C CA . VAL A 1 169 ? -10.740 2.858 21.562 1.00 95.06 169 VAL A CA 1
ATOM 1286 C C . VAL A 1 169 ? -10.752 3.334 20.111 1.00 95.06 169 VAL A C 1
ATOM 1288 O O . VAL A 1 169 ? -10.062 2.769 19.267 1.00 95.06 169 VAL A O 1
ATOM 1291 N N . LEU A 1 170 ? -11.475 4.421 19.826 1.00 96.25 170 LEU A N 1
ATOM 1292 C CA . LEU A 1 170 ? -11.583 4.995 18.482 1.00 96.25 170 LEU A CA 1
ATOM 1293 C C . LEU A 1 170 ? -10.238 5.501 17.944 1.00 96.25 170 LEU A C 1
ATOM 1295 O O . LEU A 1 170 ? -9.989 5.444 16.738 1.00 96.25 170 LEU A O 1
ATOM 1299 N N . ASN A 1 171 ? -9.370 6.017 18.813 1.00 97.31 171 ASN A N 1
ATOM 1300 C CA . ASN A 1 171 ? -8.027 6.451 18.435 1.00 97.31 171 ASN A CA 1
ATOM 1301 C C . ASN A 1 171 ? -7.116 5.261 18.116 1.00 97.31 171 ASN A C 1
ATOM 1303 O O . ASN A 1 171 ? -6.442 5.287 17.086 1.00 97.31 171 ASN A O 1
ATOM 1307 N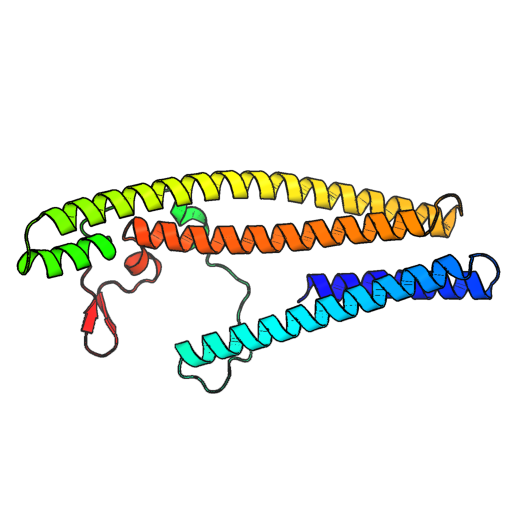 N . ALA A 1 172 ? -7.145 4.206 18.936 1.00 96.62 172 ALA A N 1
ATOM 1308 C CA . ALA A 1 172 ? -6.407 2.975 18.659 1.00 96.62 172 ALA A CA 1
ATOM 1309 C C . ALA A 1 172 ? -6.877 2.321 17.346 1.00 96.62 172 ALA A C 1
ATOM 1311 O O . ALA A 1 172 ? -6.054 1.943 16.512 1.00 96.62 172 ALA A O 1
ATOM 1312 N N . GLU A 1 173 ? -8.194 2.275 17.116 1.00 96.38 173 GLU A N 1
ATOM 1313 C CA . GLU A 1 173 ? -8.803 1.813 15.864 1.00 96.38 173 GLU A CA 1
ATOM 1314 C C . GLU A 1 173 ? -8.244 2.575 14.653 1.00 96.38 173 GLU A C 1
ATOM 1316 O O . GLU A 1 173 ? -7.766 1.994 13.674 1.00 96.38 173 GLU A O 1
ATOM 1321 N N . GLN A 1 174 ? -8.263 3.906 14.739 1.00 96.62 174 GLN A N 1
ATOM 1322 C CA . GLN A 1 174 ? -7.798 4.781 13.673 1.00 96.62 174 GLN A CA 1
ATOM 1323 C C . GLN A 1 174 ? -6.304 4.583 13.385 1.00 96.62 174 GLN A C 1
ATOM 1325 O O . GLN A 1 174 ? -5.913 4.545 12.218 1.00 96.62 174 GLN A O 1
ATOM 1330 N N . GLU A 1 175 ? -5.471 4.429 14.415 1.00 97.38 175 GLU A N 1
ATOM 1331 C CA . GLU A 1 175 ? -4.029 4.232 14.255 1.00 97.38 175 GLU A CA 1
ATOM 1332 C C . GLU A 1 175 ? -3.691 2.892 13.579 1.00 97.38 175 GLU A C 1
ATOM 1334 O O . GLU A 1 175 ? -2.829 2.844 12.687 1.00 97.38 175 GLU A O 1
ATOM 1339 N N . VAL A 1 176 ? -4.390 1.811 13.947 1.00 98.12 176 VAL A N 1
ATOM 1340 C CA . VAL A 1 176 ? -4.238 0.499 13.297 1.00 98.12 176 VAL A CA 1
ATOM 1341 C C . VAL A 1 176 ? -4.558 0.620 11.810 1.00 98.12 176 VAL A C 1
ATOM 1343 O O . VAL A 1 176 ? -3.760 0.207 10.962 1.00 98.12 176 VAL A O 1
ATOM 1346 N N . PHE A 1 177 ? -5.684 1.244 11.462 1.00 98.19 177 PHE A N 1
ATOM 1347 C CA . PHE A 1 177 ? -6.083 1.385 10.064 1.00 98.19 177 PHE A CA 1
ATOM 1348 C C . PHE A 1 177 ? -5.186 2.329 9.263 1.00 98.19 177 PHE A C 1
ATOM 1350 O O . PHE A 1 177 ? -4.822 1.992 8.135 1.00 98.19 177 PHE A O 1
ATOM 1357 N N . GLN A 1 178 ? -4.743 3.447 9.840 1.00 97.69 178 GLN A N 1
ATOM 1358 C CA . GLN A 1 178 ? -3.746 4.324 9.215 1.00 97.69 178 GLN A CA 1
ATOM 1359 C C . GLN A 1 178 ? -2.452 3.568 8.901 1.00 97.69 178 GLN A C 1
ATOM 1361 O O . GLN A 1 178 ? -1.921 3.687 7.796 1.00 97.69 178 GLN A O 1
ATOM 1366 N N . THR A 1 179 ? -1.980 2.737 9.834 1.00 98.50 179 THR A N 1
ATOM 1367 C CA . THR A 1 179 ? -0.780 1.914 9.634 1.00 98.50 179 THR A CA 1
ATOM 1368 C C . THR A 1 179 ? -0.992 0.899 8.510 1.00 98.50 179 THR A C 1
ATOM 1370 O O . THR A 1 179 ? -0.153 0.789 7.618 1.00 98.50 179 THR A O 1
ATOM 1373 N N . ARG A 1 180 ? -2.144 0.217 8.474 1.00 98.19 180 ARG A N 1
ATOM 1374 C CA . ARG A 1 180 ? -2.483 -0.737 7.402 1.00 98.19 180 ARG A CA 1
ATOM 1375 C C . ARG A 1 180 ? -2.526 -0.070 6.022 1.00 98.19 180 ARG A C 1
ATOM 1377 O O . ARG A 1 180 ? -2.013 -0.637 5.056 1.00 98.19 180 ARG A O 1
ATOM 1384 N N . PHE A 1 181 ? -3.104 1.128 5.910 1.00 97.81 181 PHE A N 1
ATOM 1385 C CA . PHE A 1 181 ? -3.102 1.886 4.653 1.00 97.81 181 PHE A CA 1
ATOM 1386 C C . PHE A 1 181 ? -1.694 2.307 4.231 1.00 97.81 181 PHE A C 1
ATOM 1388 O O . PHE A 1 181 ? -1.335 2.114 3.069 1.00 97.81 181 PHE A O 1
ATOM 1395 N N . ALA A 1 182 ? -0.892 2.826 5.164 1.00 97.88 182 ALA A N 1
ATOM 1396 C CA . ALA A 1 182 ? 0.492 3.207 4.897 1.00 97.88 182 ALA A CA 1
ATOM 1397 C C . ALA A 1 182 ? 1.316 2.009 4.401 1.00 97.88 182 ALA A C 1
ATOM 1399 O O . ALA A 1 182 ? 1.978 2.106 3.372 1.00 97.88 182 ALA A O 1
ATOM 1400 N N . MET A 1 183 ? 1.186 0.846 5.047 1.00 98.06 183 MET A N 1
ATOM 1401 C CA . MET A 1 183 ? 1.846 -0.387 4.610 1.00 98.06 183 MET A CA 1
ATOM 1402 C C . MET A 1 183 ? 1.454 -0.777 3.184 1.00 98.06 183 MET A C 1
ATOM 1404 O O . MET A 1 183 ? 2.322 -1.095 2.374 1.00 98.06 183 MET A O 1
ATOM 1408 N N . GLN A 1 184 ? 0.162 -0.727 2.845 1.00 96.44 184 GLN A N 1
ATOM 1409 C CA . GLN A 1 184 ? -0.296 -1.052 1.493 1.00 96.44 184 GLN A CA 1
ATOM 1410 C C . GLN A 1 184 ? 0.243 -0.068 0.442 1.00 96.44 184 GLN A C 1
ATOM 1412 O O . GLN A 1 184 ? 0.578 -0.476 -0.677 1.00 96.44 184 GLN A O 1
ATOM 1417 N N . GLN A 1 185 ? 0.351 1.214 0.794 1.00 96.06 185 GLN A N 1
ATOM 1418 C CA . GLN A 1 185 ? 0.962 2.228 -0.061 1.00 96.06 185 GLN A CA 1
ATOM 1419 C C . GLN A 1 185 ? 2.454 1.937 -0.277 1.00 96.06 185 GLN A C 1
ATOM 1421 O O . GLN A 1 185 ? 2.903 1.898 -1.422 1.00 96.06 185 GLN A O 1
ATOM 1426 N N . THR A 1 186 ? 3.196 1.636 0.791 1.00 97.75 186 THR A N 1
ATOM 1427 C CA . THR A 1 186 ? 4.621 1.277 0.729 1.00 97.75 186 THR A CA 1
ATOM 1428 C C . THR A 1 186 ? 4.861 0.007 -0.084 1.00 97.75 186 THR A C 1
ATOM 1430 O O . THR A 1 186 ? 5.778 -0.039 -0.900 1.00 97.75 186 THR A O 1
ATOM 1433 N N . ILE A 1 187 ? 4.010 -1.014 0.056 1.00 96.50 187 ILE A N 1
ATOM 1434 C CA . ILE A 1 187 ? 4.075 -2.227 -0.776 1.00 96.50 187 ILE A CA 1
ATOM 1435 C C . ILE A 1 187 ? 3.892 -1.878 -2.257 1.00 96.50 187 ILE A C 1
ATOM 1437 O O . ILE A 1 187 ? 4.583 -2.428 -3.112 1.00 96.50 187 ILE A O 1
ATOM 1441 N N . SER A 1 188 ? 2.972 -0.966 -2.573 1.00 95.62 188 SER A N 1
ATOM 1442 C CA . SER A 1 188 ? 2.721 -0.541 -3.954 1.00 95.62 188 SER A CA 1
ATOM 1443 C C . SER A 1 188 ? 3.914 0.230 -4.530 1.00 95.62 188 SER A C 1
ATOM 1445 O O . SER A 1 188 ? 4.318 -0.046 -5.656 1.00 95.62 188 SER A O 1
ATOM 1447 N N . GLN A 1 189 ? 4.532 1.117 -3.742 1.00 96.94 189 GLN A N 1
ATOM 1448 C CA . GLN A 1 189 ? 5.762 1.828 -4.117 1.00 96.94 189 GLN A CA 1
ATOM 1449 C C . GLN A 1 189 ? 6.929 0.865 -4.358 1.00 96.94 189 GLN A C 1
ATOM 1451 O O . GLN A 1 189 ? 7.584 0.942 -5.394 1.00 96.94 189 GLN A O 1
ATOM 1456 N N . LEU A 1 190 ? 7.138 -0.105 -3.462 1.00 96.81 190 LEU A N 1
ATOM 1457 C CA . LEU A 1 190 ? 8.165 -1.134 -3.631 1.00 96.81 190 LEU A CA 1
ATOM 1458 C C . LEU A 1 190 ? 7.982 -1.923 -4.929 1.00 96.81 190 LEU A C 1
ATOM 1460 O O . LEU A 1 190 ? 8.964 -2.195 -5.613 1.00 96.81 190 LEU A O 1
ATOM 1464 N N . ARG A 1 191 ? 6.741 -2.282 -5.283 1.00 95.94 191 ARG A N 1
ATOM 1465 C CA . ARG A 1 191 ? 6.436 -2.986 -6.539 1.00 95.94 191 ARG A CA 1
ATOM 1466 C C . ARG A 1 191 ? 6.779 -2.142 -7.767 1.00 95.94 191 ARG A C 1
ATOM 1468 O O . ARG A 1 191 ? 7.334 -2.695 -8.710 1.00 95.94 191 ARG A O 1
ATOM 1475 N N . SER A 1 192 ? 6.494 -0.838 -7.748 1.00 95.81 192 SER A N 1
ATOM 1476 C CA . SER A 1 192 ? 6.906 0.076 -8.823 1.00 95.81 192 SER A CA 1
ATOM 1477 C C . SER A 1 192 ? 8.427 0.136 -8.953 1.00 95.81 192 SER A C 1
ATOM 1479 O O . SER A 1 192 ? 8.946 -0.094 -10.039 1.00 95.81 192 SER A O 1
ATOM 1481 N N . LEU A 1 193 ? 9.142 0.299 -7.835 1.00 96.31 193 LEU A N 1
ATOM 1482 C CA . LEU A 1 193 ? 10.607 0.333 -7.833 1.00 96.31 193 LEU A CA 1
ATOM 1483 C C . LEU A 1 193 ? 11.224 -0.948 -8.398 1.00 96.31 193 LEU A C 1
ATOM 1485 O O . LEU A 1 193 ? 12.214 -0.881 -9.120 1.00 96.31 193 LEU A O 1
ATOM 1489 N N . GLN A 1 194 ? 10.630 -2.121 -8.136 1.00 95.50 194 GLN A N 1
ATOM 1490 C CA . GLN A 1 194 ? 11.103 -3.357 -8.765 1.00 95.50 194 GLN A CA 1
ATOM 1491 C C . GLN A 1 194 ? 11.058 -3.276 -10.298 1.00 95.50 194 GLN A C 1
ATOM 1493 O O . GLN A 1 194 ? 11.993 -3.727 -10.958 1.00 95.50 194 GLN A O 1
ATOM 1498 N N . LEU A 1 195 ? 10.009 -2.683 -10.874 1.00 94.62 195 LEU A N 1
ATOM 1499 C CA . LEU A 1 195 ? 9.902 -2.489 -12.323 1.00 94.62 195 LEU A CA 1
ATOM 1500 C C . LEU A 1 195 ? 10.926 -1.464 -12.834 1.00 94.62 195 LEU A C 1
ATOM 1502 O O . LEU A 1 195 ? 11.556 -1.706 -13.864 1.00 94.62 195 LEU A O 1
ATOM 1506 N N . ASP A 1 196 ? 11.161 -0.381 -12.092 1.00 95.31 196 ASP A N 1
ATOM 1507 C CA . ASP A 1 196 ? 12.166 0.637 -12.435 1.00 95.31 196 ASP A CA 1
ATOM 1508 C C . ASP A 1 196 ? 13.587 0.059 -12.440 1.00 95.31 196 ASP A C 1
ATOM 1510 O O . ASP A 1 196 ? 14.395 0.351 -13.329 1.00 95.31 196 ASP A O 1
ATOM 1514 N N . CYS A 1 197 ? 13.881 -0.834 -11.492 1.00 95.25 197 CYS A N 1
ATOM 1515 C CA . CYS A 1 197 ? 15.130 -1.582 -11.447 1.00 95.25 197 CYS A CA 1
ATOM 1516 C C . CYS A 1 197 ? 15.265 -2.524 -12.654 1.00 95.25 197 CYS A C 1
ATOM 1518 O O . CYS A 1 197 ? 16.324 -2.550 -13.279 1.00 95.25 197 CYS A O 1
ATOM 1520 N N . LEU A 1 198 ? 14.214 -3.251 -13.058 1.00 94.06 198 LEU A N 1
ATOM 1521 C CA . LEU A 1 198 ? 14.253 -4.081 -14.278 1.00 94.06 198 LEU A CA 1
ATOM 1522 C C . LEU A 1 198 ? 14.480 -3.244 -15.539 1.00 94.06 198 LEU A C 1
ATOM 1524 O O . LEU A 1 198 ? 15.213 -3.660 -16.436 1.00 94.06 198 LEU A O 1
ATOM 1528 N N . TYR A 1 199 ? 13.863 -2.066 -15.615 1.00 93.88 199 TYR A N 1
ATOM 1529 C CA . TYR A 1 199 ? 14.053 -1.143 -16.729 1.00 93.88 199 TYR A CA 1
ATOM 1530 C C . TYR A 1 199 ? 15.491 -0.625 -16.787 1.00 93.88 199 TYR A C 1
ATOM 1532 O O . TYR A 1 199 ? 16.155 -0.750 -17.816 1.00 93.88 199 TYR A O 1
ATOM 1540 N N . SER A 1 200 ? 16.000 -0.117 -15.666 1.00 94.00 200 SER A N 1
ATOM 1541 C CA . SER A 1 200 ? 17.339 0.477 -15.580 1.00 94.00 200 SER A CA 1
ATOM 1542 C C . SER A 1 200 ? 18.457 -0.561 -15.724 1.00 94.00 200 SER A C 1
ATOM 1544 O O . SER A 1 200 ? 19.551 -0.240 -16.183 1.00 94.00 200 SER A O 1
ATOM 1546 N N . THR A 1 201 ? 18.187 -1.824 -15.388 1.00 93.25 201 THR A N 1
ATOM 1547 C CA . THR A 1 201 ? 19.150 -2.923 -15.558 1.00 93.25 201 THR A CA 1
ATOM 1548 C C . THR A 1 201 ? 19.144 -3.546 -16.950 1.00 93.25 201 THR A C 1
ATOM 1550 O O . THR A 1 201 ? 20.081 -4.268 -17.273 1.00 93.25 201 THR A O 1
ATOM 1553 N N . GLY A 1 202 ? 18.121 -3.278 -17.769 1.00 91.88 202 GLY A N 1
ATOM 1554 C CA . GLY A 1 202 ? 17.926 -3.948 -19.061 1.00 91.88 2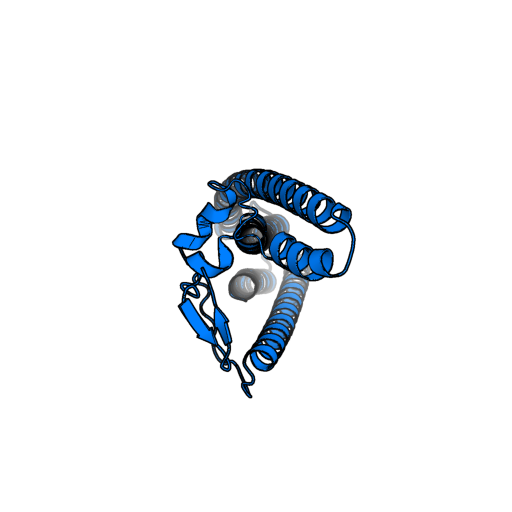02 GLY A CA 1
ATOM 1555 C C . GLY A 1 202 ? 17.233 -5.312 -18.973 1.00 91.88 202 GLY A C 1
ATOM 1556 O O . GLY A 1 202 ? 17.046 -5.983 -19.982 1.00 91.88 202 GLY A O 1
ATOM 1557 N N . GLN A 1 203 ? 16.779 -5.723 -17.787 1.00 91.00 203 GLN A N 1
ATOM 1558 C CA . GLN A 1 203 ? 16.198 -7.049 -17.551 1.00 91.00 203 GLN A CA 1
ATOM 1559 C C . GLN A 1 203 ? 14.686 -7.134 -17.798 1.00 91.00 203 GLN A C 1
ATOM 1561 O O . GLN A 1 203 ? 14.111 -8.211 -17.679 1.00 91.00 203 GLN A O 1
ATOM 1566 N N . MET A 1 204 ? 14.014 -6.035 -18.159 1.00 89.75 204 MET A N 1
ATOM 1567 C CA . MET A 1 204 ? 12.567 -6.045 -18.433 1.00 89.75 204 MET A CA 1
ATOM 1568 C C . MET A 1 204 ? 12.165 -7.138 -19.435 1.00 89.75 204 MET A C 1
ATOM 1570 O O . MET A 1 204 ? 11.272 -7.933 -19.154 1.00 89.75 204 MET A O 1
ATOM 1574 N N . ARG A 1 205 ? 12.835 -7.228 -20.590 1.00 89.44 205 ARG A N 1
ATOM 1575 C CA . ARG A 1 205 ? 12.439 -8.186 -21.635 1.00 89.44 205 ARG A CA 1
ATOM 1576 C C . ARG A 1 205 ? 12.598 -9.638 -21.185 1.00 89.44 205 ARG A C 1
ATOM 1578 O O . ARG A 1 205 ? 11.687 -10.435 -21.393 1.00 89.44 205 ARG A O 1
ATOM 1585 N N . SER A 1 206 ? 13.707 -9.973 -20.527 1.00 88.56 206 SER A N 1
ATOM 1586 C CA . SER A 1 206 ? 13.945 -11.325 -20.016 1.00 88.56 206 SER A CA 1
ATOM 1587 C C . SER A 1 206 ? 12.994 -11.679 -18.870 1.00 88.56 206 SER A C 1
ATOM 1589 O O . SER A 1 206 ? 12.433 -12.773 -18.867 1.00 88.56 206 SER A O 1
ATOM 1591 N N . ALA A 1 207 ? 12.736 -10.746 -17.949 1.00 89.88 207 ALA A N 1
ATOM 1592 C CA . ALA A 1 207 ? 11.833 -10.942 -16.814 1.00 89.88 207 ALA A CA 1
ATOM 1593 C C . ALA A 1 207 ? 10.379 -11.211 -17.236 1.00 89.88 207 ALA A C 1
ATOM 1595 O O . ALA A 1 207 ? 9.667 -11.947 -16.552 1.00 89.88 207 ALA A O 1
ATOM 1596 N N . PHE A 1 208 ? 9.952 -10.652 -18.372 1.00 89.12 208 PHE A N 1
ATOM 1597 C CA . PHE A 1 208 ? 8.633 -10.887 -18.966 1.00 89.12 208 PHE A CA 1
ATOM 1598 C C . PHE A 1 208 ? 8.641 -11.934 -20.095 1.00 89.12 208 PHE A C 1
ATOM 1600 O O . PHE A 1 208 ? 7.638 -12.078 -20.789 1.00 89.12 208 PHE A O 1
ATOM 1607 N N . ALA A 1 209 ? 9.744 -12.673 -20.279 1.00 88.44 209 ALA A N 1
ATOM 1608 C CA . ALA A 1 209 ? 9.906 -13.686 -21.329 1.00 88.44 209 ALA A CA 1
ATOM 1609 C C . ALA A 1 209 ? 9.592 -13.171 -22.752 1.00 88.44 209 ALA A C 1
ATOM 1611 O O . ALA A 1 209 ? 9.048 -13.895 -23.584 1.00 88.44 209 ALA A O 1
ATOM 1612 N N . LEU A 1 210 ? 9.942 -11.911 -23.026 1.00 87.06 210 LEU A N 1
ATOM 1613 C CA . LEU A 1 210 ? 9.698 -11.226 -24.300 1.00 87.06 210 LEU A CA 1
ATOM 1614 C C . LEU A 1 210 ? 10.852 -11.378 -25.298 1.00 87.06 210 LEU A C 1
ATOM 1616 O O . LEU A 1 210 ? 10.696 -11.029 -26.466 1.00 87.06 210 LEU A O 1
ATOM 1620 N N . ASN A 1 211 ? 12.007 -11.880 -24.859 1.00 83.31 211 ASN A N 1
ATOM 1621 C CA . ASN A 1 211 ? 13.140 -12.131 -25.748 1.00 83.31 211 ASN A CA 1
ATOM 1622 C C . ASN A 1 211 ? 12.737 -13.129 -26.841 1.00 83.31 211 ASN A C 1
ATOM 1624 O O . ASN A 1 211 ? 12.159 -14.175 -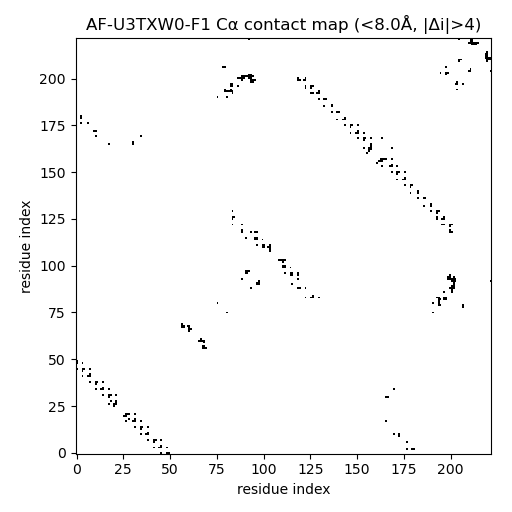26.543 1.00 83.31 211 ASN A O 1
ATOM 1628 N N . ASN A 1 212 ? 13.064 -12.809 -28.093 1.00 79.94 212 ASN A N 1
ATOM 1629 C CA . ASN A 1 212 ? 12.728 -13.590 -29.288 1.00 79.94 212 ASN A CA 1
ATOM 1630 C C . ASN A 1 212 ? 11.217 -13.774 -29.515 1.00 79.94 212 ASN A C 1
ATOM 1632 O O . ASN A 1 212 ? 10.800 -14.647 -30.276 1.00 79.94 212 ASN A O 1
ATOM 1636 N N . GLN A 1 213 ? 10.373 -12.967 -28.862 1.00 82.81 213 GLN A N 1
ATOM 1637 C CA . GLN A 1 213 ? 8.946 -12.941 -29.161 1.00 82.81 213 GLN A CA 1
ATOM 1638 C C . GLN A 1 213 ? 8.643 -11.955 -30.282 1.00 82.81 213 GLN A C 1
ATOM 1640 O O . GLN A 1 213 ? 9.269 -10.900 -30.411 1.00 82.81 213 GLN A O 1
ATOM 1645 N N . ARG A 1 214 ? 7.637 -12.297 -31.090 1.00 73.56 214 ARG A N 1
ATOM 1646 C CA . ARG A 1 214 ? 7.133 -11.437 -32.157 1.00 73.56 214 ARG A CA 1
ATOM 1647 C C . ARG A 1 214 ? 5.883 -10.716 -31.670 1.00 73.56 214 ARG A C 1
ATOM 1649 O O . ARG A 1 214 ? 4.842 -11.340 -31.482 1.00 73.56 214 ARG A O 1
ATOM 1656 N N . ILE A 1 215 ? 5.981 -9.404 -31.482 1.00 73.94 215 ILE A N 1
ATOM 1657 C CA . ILE A 1 215 ? 4.870 -8.556 -31.036 1.00 73.94 215 ILE A CA 1
ATOM 1658 C C . ILE A 1 215 ? 4.521 -7.600 -32.171 1.00 73.94 215 ILE A C 1
ATOM 1660 O O . ILE A 1 215 ? 5.384 -6.874 -32.652 1.00 73.94 215 ILE A O 1
ATOM 1664 N N . GLN A 1 216 ? 3.261 -7.618 -32.619 1.00 67.62 216 GLN A N 1
ATOM 1665 C CA . GLN A 1 216 ? 2.765 -6.751 -33.702 1.00 67.62 216 GLN A CA 1
ATOM 1666 C C . GLN A 1 216 ? 3.709 -6.707 -34.921 1.00 67.62 216 GLN A C 1
ATOM 1668 O O . GLN A 1 216 ? 4.070 -5.647 -35.423 1.00 67.62 216 GLN A O 1
ATOM 1673 N N . SER A 1 217 ? 4.127 -7.890 -35.383 1.00 66.31 217 SER A N 1
ATOM 1674 C CA . SER A 1 217 ? 5.024 -8.102 -36.531 1.00 66.31 217 SER A CA 1
ATOM 1675 C C . SER A 1 217 ? 6.500 -7.725 -36.339 1.00 66.31 217 SER A C 1
ATOM 1677 O O . SER A 1 217 ? 7.292 -8.066 -37.220 1.00 66.31 217 SER A O 1
ATOM 1679 N N . VAL A 1 218 ? 6.896 -7.147 -35.200 1.00 69.50 218 VAL A N 1
ATOM 1680 C CA . VAL A 1 218 ? 8.296 -6.842 -34.852 1.00 69.50 218 VAL A CA 1
ATOM 1681 C C . VAL A 1 218 ? 8.868 -7.940 -33.953 1.00 69.50 218 VAL A C 1
ATOM 1683 O O . VAL A 1 218 ? 8.258 -8.317 -32.953 1.00 69.50 218 VAL A O 1
ATOM 1686 N N . GLU A 1 219 ? 10.034 -8.475 -34.315 1.00 72.19 219 GLU A N 1
ATOM 1687 C CA . GLU A 1 219 ? 10.770 -9.434 -33.485 1.00 72.19 219 GLU A CA 1
ATOM 1688 C C . GLU A 1 219 ? 11.614 -8.696 -32.442 1.00 72.19 219 GLU A C 1
ATOM 1690 O O . GLU A 1 219 ? 12.391 -7.795 -32.771 1.00 72.19 219 GLU A O 1
ATOM 1695 N N . ILE A 1 220 ? 11.452 -9.068 -31.174 1.00 70.94 220 ILE A N 1
ATOM 1696 C CA . ILE A 1 220 ? 12.221 -8.491 -30.075 1.00 70.94 220 ILE A CA 1
ATOM 1697 C C . ILE A 1 220 ? 13.540 -9.249 -29.954 1.00 70.94 220 ILE A C 1
ATOM 1699 O O . ILE A 1 220 ? 13.593 -10.343 -29.394 1.00 70.94 220 ILE A O 1
ATOM 1703 N N . GLN A 1 221 ? 14.606 -8.644 -30.477 1.00 65.44 221 GLN A N 1
ATOM 1704 C CA . GLN A 1 221 ? 15.965 -9.165 -30.334 1.00 65.44 221 GLN A CA 1
ATOM 1705 C C . GLN A 1 221 ? 16.406 -9.189 -28.854 1.00 65.44 221 GLN A C 1
ATOM 1707 O O . GLN A 1 221 ? 15.937 -8.342 -28.075 1.00 65.44 221 GLN A O 1
ATOM 1712 N N . PRO A 1 222 ? 17.262 -10.158 -28.472 1.00 58.88 222 PRO A N 1
ATOM 1713 C CA . PRO A 1 222 ? 17.725 -10.328 -27.098 1.00 58.88 222 PRO A CA 1
ATOM 1714 C C . PRO A 1 222 ? 18.472 -9.108 -26.553 1.00 58.88 222 PRO A C 1
ATOM 1716 O O . PRO A 1 222 ? 19.162 -8.421 -27.340 1.00 58.88 222 PRO A O 1
#

Sequence (222 aa):
MKIAQDQLTALSKIGDLARQRNEEGAASLSDATQTDARIEGARTTLTQYQASLNRWRATLASYLGWPLVKKVSDAFPPSLTRACAVGKADDKTNPAVLAAWAQARQAANAAVNSARLKAQQQLSESQTEALSLSQSLAIMSRKQTLGEKTQQLYQDQYLQLGTRPLLDVLNAEQEVFQTRFAMQQTISQLRSLQLDCLYSTGQMRSAFALNNQRIQSVEIQP

Solvent-accessible surface area (backbone atoms only — not comparable to full-atom values): 11777 Å² total; per-residue (Å²): 103,70,69,39,52,52,50,32,53,53,44,46,56,53,32,56,50,36,41,52,32,30,78,71,68,77,41,52,69,66,58,28,55,56,37,49,55,50,35,54,50,32,51,50,52,36,51,54,46,51,53,49,50,52,48,54,33,51,55,49,13,60,77,69,75,42,97,69,57,91,80,80,78,89,77,72,65,73,84,48,76,52,35,52,78,74,63,68,66,36,66,87,48,12,59,63,28,46,52,23,49,65,49,33,78,78,43,68,72,63,49,33,56,51,30,47,52,50,31,52,50,51,32,53,51,39,33,54,50,42,53,51,52,54,52,51,45,58,51,48,52,53,49,36,58,53,31,52,51,52,28,50,54,36,46,48,29,38,74,77,64,67,78,39,62,67,68,58,33,55,48,33,50,49,51,32,51,53,45,53,51,51,46,54,51,52,53,51,52,46,56,51,36,20,52,50,23,21,45,32,23,22,41,46,46,64,78,68,66,40,52,75,35,69,55,96,89,43,70,34,74,112

Nearest PDB structures (foldseek):
  1jch-assembly1_A  TM=5.068E-01  e=1.743E+00  Escherichia coli str. K-12 substr. W3110
  1ujw-assembly1_B  TM=4.926E-01  e=3.279E+00  Escherichia coli
  2b5u-assembly2_C  TM=5.202E-01  e=5.331E+00  Escherichia coli
  8dk2-assembly1_D  TM=2.860E-01  e=2.572E+00  Pseudomonas aeruginosa PA14